Protein AF-A0A0T6BGJ0-F1 (afdb_monomer_lite)

InterPro domains:
  IPR042502 Transmembrane 7 superfamily member 3 [PTHR15937] (23-207)
  IPR059229 TM7SF3-like, N-terminal immunoglobulin-like domain [PF25992] (20-107)
  IPR060567 TM7SF3-like, second immunoglobulin-like domain [PF27919] (118-218)

Structure (mmCIF, N/CA/C/O backbone):
data_AF-A0A0T6BGJ0-F1
#
_entry.id   AF-A0A0T6BGJ0-F1
#
loop_
_atom_site.group_PDB
_atom_site.id
_atom_site.type_symbol
_atom_site.label_atom_id
_atom_site.label_alt_id
_atom_site.label_comp_id
_atom_site.label_asym_id
_atom_site.label_entity_id
_atom_site.label_seq_id
_atom_site.pdbx_PDB_ins_code
_atom_site.Cartn_x
_atom_site.Cartn_y
_atom_site.Cartn_z
_atom_site.occupancy
_atom_site.B_iso_or_equiv
_atom_site.auth_seq_id
_atom_site.auth_comp_id
_atom_site.auth_asym_id
_atom_site.auth_atom_id
_atom_site.pdbx_PDB_model_num
ATOM 1 N N . MET A 1 1 ? -13.452 -14.649 10.881 1.00 45.22 1 MET A N 1
ATOM 2 C CA . MET A 1 1 ? -12.495 -13.568 11.186 1.00 45.22 1 MET A CA 1
ATOM 3 C C . MET A 1 1 ? -11.872 -13.887 12.535 1.00 45.22 1 MET A C 1
ATOM 5 O O . MET A 1 1 ? -12.538 -13.737 13.550 1.00 45.22 1 MET A O 1
ATOM 9 N N . HIS A 1 2 ? -10.668 -14.461 12.538 1.00 40.25 2 HIS A N 1
ATOM 10 C CA . HIS A 1 2 ? -9.904 -14.659 13.770 1.00 40.25 2 HIS A CA 1
ATOM 11 C C . HIS A 1 2 ? -9.134 -13.364 14.026 1.00 40.25 2 HIS A C 1
ATOM 13 O O . HIS A 1 2 ? -8.243 -13.027 13.256 1.00 40.25 2 HIS A O 1
ATOM 19 N N . ILE A 1 3 ? -9.550 -12.606 15.039 1.00 49.16 3 ILE A N 1
ATOM 20 C CA . ILE A 1 3 ? -8.856 -11.394 15.482 1.00 49.16 3 ILE A CA 1
ATOM 21 C C . ILE A 1 3 ? -7.617 -11.849 16.259 1.00 49.16 3 ILE A C 1
ATOM 23 O O . ILE A 1 3 ? -7.753 -12.594 17.233 1.00 49.16 3 ILE A O 1
ATOM 27 N N . LEU A 1 4 ? -6.431 -11.442 15.809 1.00 56.69 4 LEU A N 1
ATOM 28 C CA . LEU A 1 4 ? -5.179 -11.606 16.544 1.00 56.69 4 LEU A CA 1
ATOM 29 C C . LEU A 1 4 ? -4.885 -10.312 17.328 1.00 56.69 4 LEU A C 1
ATOM 31 O O . LEU A 1 4 ? -5.398 -9.249 16.993 1.00 56.69 4 LEU A O 1
ATOM 35 N N . ALA A 1 5 ? -4.202 -10.505 18.458 1.00 59.12 5 ALA A N 1
ATOM 36 C CA . ALA A 1 5 ? -3.814 -9.605 19.552 1.00 59.12 5 ALA A CA 1
ATOM 37 C C . ALA A 1 5 ? -4.145 -8.086 19.499 1.00 59.12 5 ALA A C 1
ATOM 39 O O . ALA A 1 5 ? -4.015 -7.389 18.497 1.00 59.12 5 ALA A O 1
ATOM 40 N N . LEU A 1 6 ? -4.487 -7.539 20.674 1.00 57.16 6 LEU A N 1
ATOM 41 C CA . LEU A 1 6 ? -4.527 -6.094 20.922 1.00 57.16 6 LEU A CA 1
ATOM 42 C C . LEU A 1 6 ? -3.097 -5.561 21.103 1.00 57.16 6 LEU A C 1
ATOM 44 O O . LEU A 1 6 ? -2.388 -6.018 22.001 1.00 57.16 6 LEU A O 1
ATOM 48 N N . PHE A 1 7 ? -2.705 -4.567 20.306 1.00 62.19 7 PHE A N 1
ATOM 49 C CA . PHE A 1 7 ? -1.405 -3.903 20.394 1.00 62.19 7 PHE A CA 1
ATOM 50 C C . PHE A 1 7 ? -1.542 -2.499 20.987 1.00 62.19 7 PHE A C 1
ATOM 52 O O . PHE A 1 7 ? -2.091 -1.590 20.362 1.00 62.19 7 PHE A O 1
ATOM 59 N N . VAL A 1 8 ? -0.993 -2.332 22.193 1.00 56.31 8 VAL A N 1
ATOM 60 C CA . VAL A 1 8 ? -0.806 -1.041 22.867 1.00 56.31 8 VAL A CA 1
ATOM 61 C C . VAL A 1 8 ? 0.700 -0.823 23.018 1.00 56.31 8 VAL A C 1
ATOM 63 O O . VAL A 1 8 ? 1.320 -1.462 23.865 1.00 56.31 8 VAL A O 1
ATOM 66 N N . GLY A 1 9 ? 1.309 0.030 22.188 1.00 62.53 9 GLY A N 1
ATOM 67 C CA . GLY A 1 9 ? 2.743 0.347 22.295 1.00 62.53 9 GLY A CA 1
ATOM 68 C C . GLY A 1 9 ? 3.684 -0.839 22.040 1.00 62.53 9 GLY A C 1
ATOM 69 O O . GLY A 1 9 ? 4.730 -0.929 22.679 1.00 62.53 9 GLY A O 1
ATOM 70 N N . GLY A 1 10 ? 3.293 -1.764 21.156 1.00 82.19 10 GLY A N 1
ATOM 71 C CA . GLY A 1 10 ? 4.053 -2.975 20.825 1.00 82.19 10 GLY A CA 1
ATOM 72 C C . GLY A 1 10 ? 4.533 -3.028 19.372 1.00 82.19 10 GLY A C 1
ATOM 73 O O . GLY A 1 10 ? 4.283 -2.119 18.582 1.00 82.19 10 GLY A O 1
ATOM 74 N N . THR A 1 11 ? 5.201 -4.127 19.025 1.00 90.31 11 THR A N 1
ATOM 75 C CA . THR A 1 11 ? 5.761 -4.379 17.690 1.00 90.31 11 THR A CA 1
ATOM 76 C C . THR A 1 11 ? 4.953 -5.451 16.965 1.00 90.31 11 THR A C 1
ATOM 78 O O . THR A 1 11 ? 4.739 -6.528 17.514 1.00 90.31 11 THR A O 1
ATOM 81 N N . ILE A 1 12 ? 4.545 -5.174 15.728 1.00 93.62 12 ILE A N 1
ATOM 82 C CA . ILE A 1 12 ? 3.910 -6.109 14.797 1.00 93.62 12 ILE A CA 1
ATOM 83 C C . ILE A 1 12 ? 5.029 -6.779 13.980 1.00 93.62 12 ILE A C 1
ATOM 85 O O . ILE A 1 12 ? 5.624 -6.120 13.117 1.00 93.62 12 ILE A O 1
ATOM 89 N N . PRO A 1 13 ? 5.359 -8.058 14.239 1.00 94.00 13 PRO A N 1
ATOM 90 C CA . PRO A 1 13 ? 6.425 -8.744 13.525 1.00 94.00 13 PRO A CA 1
ATOM 91 C C . PRO A 1 13 ? 5.938 -9.232 12.157 1.00 94.00 13 PRO A C 1
ATOM 93 O O . PRO A 1 13 ? 4.922 -9.918 12.039 1.00 94.00 13 PRO A O 1
ATOM 96 N N . VAL A 1 14 ? 6.707 -8.932 11.116 1.00 95.44 14 VAL A N 1
ATOM 97 C CA . VAL A 1 14 ? 6.486 -9.396 9.746 1.00 95.44 14 VAL A CA 1
ATOM 98 C C . VAL A 1 14 ? 7.707 -10.189 9.307 1.00 95.44 14 VAL A C 1
ATOM 100 O O . VAL A 1 14 ? 8.773 -9.631 9.069 1.00 95.44 14 VAL A O 1
ATOM 103 N N . ASN A 1 15 ? 7.557 -11.505 9.180 1.00 94.75 15 ASN A N 1
ATOM 104 C CA . ASN A 1 15 ? 8.650 -12.381 8.772 1.00 94.75 15 ASN A CA 1
ATOM 105 C C . ASN A 1 15 ? 8.503 -12.781 7.298 1.00 94.75 15 ASN A C 1
ATOM 107 O O . ASN A 1 15 ? 7.553 -13.475 6.930 1.00 94.75 15 ASN A O 1
ATOM 111 N N . LEU A 1 16 ? 9.465 -12.370 6.469 1.00 94.44 16 LEU A N 1
ATOM 112 C CA . LEU A 1 16 ? 9.457 -12.597 5.022 1.00 94.44 16 LEU A CA 1
ATOM 113 C C . LEU A 1 16 ? 10.285 -13.813 4.575 1.00 94.44 16 LEU A C 1
ATOM 115 O O . LEU A 1 16 ? 10.484 -14.012 3.383 1.00 94.44 16 LEU A O 1
ATOM 119 N N . SER A 1 17 ? 10.710 -14.687 5.491 1.00 91.44 17 SER A N 1
ATOM 120 C CA . SER A 1 17 ? 11.510 -15.884 5.157 1.00 91.44 17 SER A CA 1
ATOM 121 C C . SER A 1 17 ? 10.846 -16.845 4.160 1.00 91.44 17 SER A C 1
ATOM 123 O O . SER A 1 17 ? 11.535 -17.605 3.484 1.00 91.44 17 SER A O 1
ATOM 125 N N . SER A 1 18 ? 9.513 -16.822 4.057 1.00 88.56 18 SER A N 1
ATOM 126 C CA . SER A 1 18 ? 8.743 -17.645 3.112 1.00 88.56 18 SER A CA 1
ATOM 127 C C . SER A 1 18 ? 8.453 -16.954 1.775 1.00 88.56 18 SER A C 1
ATOM 129 O O . SER A 1 18 ? 7.790 -17.547 0.913 1.00 88.56 18 SER A O 1
ATOM 131 N N . PHE A 1 19 ? 8.910 -15.709 1.599 1.00 90.81 19 PHE A N 1
ATOM 132 C CA . PHE A 1 19 ? 8.654 -14.954 0.383 1.00 90.81 19 PHE A CA 1
ATOM 133 C C . PHE A 1 19 ? 9.429 -15.518 -0.801 1.00 90.81 19 PHE A C 1
ATOM 135 O O . PHE A 1 19 ? 10.593 -15.893 -0.698 1.00 90.81 19 PHE A O 1
ATOM 142 N N . ASN A 1 20 ? 8.758 -15.565 -1.945 1.00 84.69 20 ASN A N 1
ATOM 143 C CA . ASN A 1 20 ? 9.339 -15.908 -3.236 1.00 84.69 20 ASN A CA 1
ATOM 144 C C . ASN A 1 20 ? 8.471 -15.324 -4.361 1.00 84.69 20 ASN A C 1
ATOM 146 O O . ASN A 1 20 ? 7.423 -14.733 -4.109 1.00 84.69 20 ASN A O 1
ATOM 150 N N . SER A 1 21 ? 8.866 -15.534 -5.616 1.00 75.31 21 SER A N 1
ATOM 151 C CA . SER A 1 21 ? 8.143 -15.024 -6.791 1.00 75.31 21 SER A CA 1
ATOM 152 C C . SER A 1 21 ? 6.685 -15.494 -6.915 1.00 75.31 21 SER A C 1
ATOM 154 O O . SER A 1 21 ? 5.886 -14.817 -7.555 1.00 75.31 21 SER A O 1
ATOM 156 N N . SER A 1 22 ? 6.325 -16.636 -6.318 1.00 79.25 22 SER A N 1
ATOM 157 C CA . SER A 1 22 ? 4.958 -17.187 -6.312 1.00 79.25 22 SER A CA 1
ATOM 158 C C . SER A 1 22 ? 4.182 -16.868 -5.028 1.00 79.25 22 SER A C 1
ATOM 160 O O . SER A 1 22 ? 2.956 -16.944 -5.016 1.00 79.25 22 SER A O 1
ATOM 162 N N . ASN A 1 23 ? 4.885 -16.513 -3.951 1.00 85.31 23 ASN A N 1
ATOM 163 C CA . ASN A 1 23 ? 4.334 -16.142 -2.653 1.00 85.31 23 ASN A CA 1
ATOM 164 C C . ASN A 1 23 ? 4.991 -14.841 -2.184 1.00 85.31 23 ASN A C 1
ATOM 166 O O . ASN A 1 23 ? 5.932 -14.856 -1.398 1.00 85.31 23 ASN A O 1
ATOM 170 N N . ASN A 1 24 ? 4.519 -13.716 -2.708 1.00 89.62 24 ASN A N 1
ATOM 171 C CA . ASN A 1 24 ? 5.090 -12.394 -2.461 1.00 89.62 24 ASN A CA 1
ATOM 172 C C . ASN A 1 24 ? 4.144 -11.483 -1.668 1.00 89.62 24 ASN A C 1
ATOM 174 O O . ASN A 1 24 ? 4.254 -10.264 -1.764 1.00 89.62 24 ASN A O 1
ATOM 178 N N . VAL A 1 25 ? 3.186 -12.052 -0.932 1.00 92.19 25 VAL A N 1
ATOM 179 C CA . VAL A 1 25 ? 2.183 -11.297 -0.173 1.00 92.19 25 VAL A CA 1
ATOM 180 C C . VAL A 1 25 ? 2.124 -11.810 1.257 1.00 92.19 25 VAL A C 1
ATOM 182 O O . VAL A 1 25 ? 1.780 -12.961 1.507 1.00 92.19 25 VAL A O 1
ATOM 185 N N . PHE A 1 26 ? 2.382 -10.917 2.201 1.00 94.44 26 PHE A N 1
ATOM 186 C CA . PHE A 1 26 ? 2.107 -11.095 3.618 1.00 94.44 26 PHE A CA 1
ATOM 187 C C . PHE A 1 26 ? 0.875 -10.272 3.962 1.00 94.44 26 PHE A C 1
ATOM 189 O O . PHE A 1 26 ? 0.713 -9.157 3.461 1.00 94.44 26 PHE A O 1
ATOM 196 N N . LYS A 1 27 ? 0.019 -10.800 4.833 1.00 93.94 27 LYS A N 1
ATOM 197 C CA . LYS A 1 27 ? -1.119 -10.064 5.375 1.00 93.94 27 LYS A CA 1
ATOM 198 C C . LYS A 1 27 ? -1.441 -10.522 6.791 1.00 93.94 27 LYS A C 1
ATOM 200 O O . LYS A 1 27 ? -1.374 -11.716 7.071 1.00 93.94 27 LYS A O 1
ATOM 205 N N . THR A 1 28 ? -1.818 -9.586 7.654 1.00 94.19 28 THR A N 1
ATOM 206 C CA . THR A 1 28 ? -2.281 -9.867 9.019 1.00 94.19 28 THR A CA 1
ATOM 207 C C . THR A 1 28 ? -3.348 -8.863 9.452 1.00 94.19 28 THR A C 1
ATOM 209 O O . THR A 1 28 ? -3.423 -7.753 8.919 1.00 94.19 28 THR A O 1
ATOM 212 N N . TYR A 1 29 ? -4.169 -9.273 10.416 1.00 93.50 29 TYR A N 1
ATOM 213 C CA . TYR A 1 29 ? -5.168 -8.435 11.066 1.00 93.50 29 TYR A CA 1
ATOM 214 C C . TYR A 1 29 ? -4.726 -8.152 12.488 1.00 93.50 29 TYR A C 1
ATOM 216 O O . TYR A 1 29 ? -4.551 -9.094 13.253 1.00 93.50 29 TYR A O 1
ATOM 224 N N . GLU A 1 30 ? -4.632 -6.877 12.846 1.00 91.62 30 GLU A N 1
ATOM 225 C CA . GLU A 1 30 ? -4.237 -6.462 14.193 1.00 91.62 30 GLU A CA 1
ATOM 226 C C . GLU A 1 30 ? -5.239 -5.462 14.756 1.00 91.62 30 GLU A C 1
ATOM 228 O O . GLU A 1 30 ? -5.826 -4.674 14.009 1.00 91.62 30 GLU A O 1
ATOM 233 N N . VAL A 1 31 ? -5.419 -5.457 16.078 1.00 91.25 31 VAL A N 1
ATOM 234 C CA . VAL A 1 31 ? -6.171 -4.394 16.753 1.00 91.25 31 VAL A CA 1
ATOM 235 C C . VAL A 1 31 ? -5.189 -3.371 17.299 1.00 91.25 31 VAL A C 1
ATOM 237 O O . VAL A 1 31 ? -4.466 -3.629 18.258 1.00 91.25 31 VAL A O 1
ATOM 240 N N . LEU A 1 32 ? -5.184 -2.191 16.690 1.00 90.12 32 LEU A N 1
ATOM 241 C CA . LEU A 1 32 ? -4.340 -1.071 17.070 1.00 90.12 32 LEU A CA 1
ATOM 242 C C . LEU A 1 32 ? -5.055 -0.180 18.093 1.00 90.12 32 LEU A C 1
ATOM 244 O O . LEU A 1 32 ? -6.199 0.234 17.877 1.00 90.12 32 LEU A O 1
ATOM 248 N N . GLN A 1 33 ? -4.352 0.149 19.176 1.00 89.12 33 GLN A N 1
ATOM 249 C CA . GLN A 1 33 ? -4.757 1.162 20.146 1.00 89.12 33 GLN A CA 1
ATOM 250 C C . GLN A 1 33 ? -3.558 2.074 20.448 1.00 89.12 33 GLN A C 1
ATOM 252 O O . GLN A 1 33 ? -2.645 1.711 21.189 1.00 89.12 33 GLN A O 1
ATOM 257 N N . GLY A 1 34 ? -3.553 3.272 19.860 1.00 90.00 34 GLY A N 1
ATOM 258 C CA . GLY A 1 34 ? -2.421 4.197 19.950 1.00 90.00 34 GLY A CA 1
ATOM 259 C C . GLY A 1 34 ? -1.367 3.933 18.873 1.00 90.00 34 GLY A C 1
ATOM 260 O O . GLY A 1 34 ? -1.710 3.747 17.702 1.00 90.00 34 GLY A O 1
ATOM 261 N N . SER A 1 35 ? -0.092 3.954 19.262 1.00 91.44 35 SER A N 1
ATOM 262 C CA . SER A 1 35 ? 1.044 3.740 18.358 1.00 91.44 35 SER A CA 1
ATOM 263 C C . SER A 1 35 ? 1.596 2.316 18.448 1.00 91.44 35 SER A C 1
ATOM 265 O O . SER A 1 35 ? 1.523 1.680 19.502 1.00 91.44 35 SER A O 1
ATOM 267 N N . ALA A 1 36 ? 2.160 1.836 17.343 1.00 94.44 36 ALA A N 1
ATOM 268 C CA . ALA A 1 36 ? 2.824 0.541 17.239 1.00 94.44 36 ALA A CA 1
ATOM 269 C C . ALA A 1 36 ? 3.957 0.599 16.209 1.00 94.44 36 ALA A C 1
ATOM 271 O O . ALA A 1 36 ? 3.920 1.413 15.286 1.00 94.44 36 ALA A O 1
ATOM 272 N N . ASP A 1 37 ? 4.914 -0.311 16.330 1.00 95.44 37 ASP A N 1
ATOM 273 C CA . ASP A 1 37 ? 6.005 -0.462 15.369 1.00 95.44 37 ASP A CA 1
ATOM 274 C C . ASP A 1 37 ? 5.721 -1.641 14.439 1.00 95.44 37 ASP A C 1
ATOM 276 O O . ASP A 1 37 ? 5.153 -2.645 14.859 1.00 95.44 37 ASP A O 1
ATOM 280 N N . ILE A 1 38 ? 6.133 -1.552 13.178 1.00 96.69 38 ILE A N 1
ATOM 281 C CA . ILE A 1 38 ? 6.127 -2.673 12.235 1.00 96.69 38 ILE A CA 1
ATOM 282 C C . ILE A 1 38 ? 7.578 -3.071 11.999 1.00 96.69 38 ILE A C 1
ATOM 284 O O . ILE A 1 38 ? 8.339 -2.285 11.434 1.00 96.69 38 ILE A O 1
ATOM 288 N N . SER A 1 39 ? 7.946 -4.287 12.389 1.00 96.38 39 SER A N 1
ATOM 289 C CA . SER A 1 39 ? 9.289 -4.830 12.166 1.00 96.38 39 SER A CA 1
ATOM 290 C C . SER A 1 39 ? 9.235 -5.867 11.058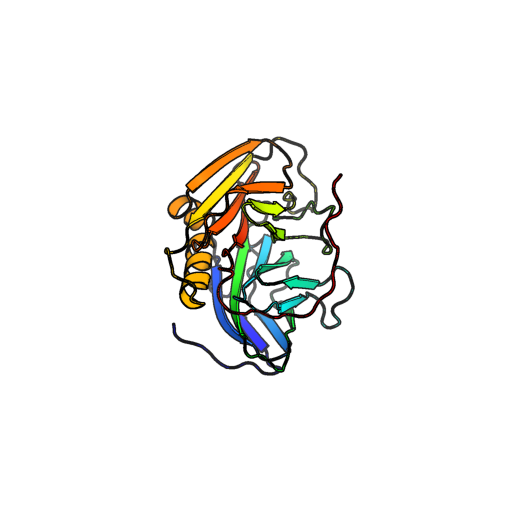 1.00 96.38 39 SER A C 1
ATOM 292 O O . SER A 1 39 ? 8.626 -6.921 11.221 1.00 96.38 39 SER A O 1
ATOM 294 N N . ILE A 1 40 ? 9.853 -5.557 9.921 1.00 96.94 40 ILE A N 1
ATOM 295 C CA . ILE A 1 40 ? 9.926 -6.445 8.764 1.00 96.94 40 ILE A CA 1
ATOM 296 C C . ILE A 1 40 ? 11.304 -7.099 8.753 1.00 96.94 40 ILE A C 1
ATOM 298 O O . ILE A 1 40 ? 12.317 -6.418 8.621 1.00 96.94 40 ILE A O 1
ATOM 302 N N . GLU A 1 41 ? 11.333 -8.420 8.882 1.00 96.62 41 GLU A N 1
ATOM 303 C CA . GLU A 1 41 ? 12.536 -9.234 9.042 1.00 96.62 41 GLU A CA 1
ATOM 304 C C . GLU A 1 41 ? 12.686 -10.264 7.919 1.00 96.62 41 GLU A C 1
ATOM 306 O O . GLU A 1 41 ? 11.706 -10.706 7.311 1.00 96.62 41 GLU A O 1
ATOM 311 N N . ASN A 1 42 ? 13.924 -10.723 7.714 1.00 95.44 42 ASN A N 1
ATOM 312 C CA . ASN A 1 42 ? 14.299 -11.729 6.719 1.00 95.44 42 ASN A CA 1
ATOM 313 C C . ASN A 1 42 ? 13.903 -11.323 5.295 1.00 95.44 42 ASN A C 1
ATOM 315 O O . ASN A 1 42 ? 13.402 -12.148 4.534 1.00 95.44 42 ASN A O 1
ATOM 319 N N . ILE A 1 43 ? 14.105 -10.047 4.953 1.00 94.12 43 ILE A N 1
ATOM 320 C CA . ILE A 1 43 ? 13.780 -9.510 3.629 1.00 94.12 43 ILE A CA 1
ATOM 321 C C . ILE A 1 43 ? 14.671 -10.187 2.576 1.00 94.12 43 ILE A C 1
ATOM 323 O O . ILE A 1 43 ? 15.896 -10.054 2.652 1.00 94.12 43 ILE A O 1
ATOM 327 N N . PRO A 1 44 ? 14.096 -10.889 1.584 1.00 90.75 44 PRO A N 1
ATOM 328 C CA . PRO A 1 44 ? 14.897 -11.511 0.539 1.00 90.75 44 PRO A CA 1
ATOM 329 C C . PRO A 1 44 ? 15.536 -10.469 -0.394 1.00 90.75 44 PRO A C 1
ATOM 331 O O . PRO A 1 44 ? 14.924 -9.457 -0.747 1.00 90.75 44 PRO A O 1
ATOM 334 N N . PHE A 1 45 ? 16.785 -10.713 -0.799 1.00 87.62 45 PHE A N 1
ATOM 335 C CA . PHE A 1 45 ? 17.569 -9.790 -1.636 1.00 87.62 45 PHE A CA 1
ATOM 336 C C . PHE A 1 45 ? 17.153 -9.769 -3.114 1.00 87.62 45 PHE A C 1
ATOM 338 O O . PHE A 1 45 ? 17.610 -8.916 -3.868 1.00 87.62 45 PHE A O 1
ATOM 345 N N . ASP A 1 46 ? 16.327 -10.717 -3.550 1.00 87.00 46 ASP A N 1
ATOM 346 C CA . ASP A 1 46 ? 15.833 -10.836 -4.923 1.00 87.00 46 ASP A CA 1
ATOM 347 C C . ASP A 1 46 ? 14.642 -9.911 -5.228 1.00 87.00 46 ASP A C 1
ATOM 349 O O . ASP A 1 46 ? 14.333 -9.673 -6.399 1.00 87.00 46 ASP A O 1
ATOM 353 N N . PHE A 1 47 ? 14.017 -9.322 -4.203 1.00 88.88 47 PHE A N 1
ATOM 354 C CA . PHE A 1 47 ? 13.035 -8.255 -4.387 1.00 88.88 47 PHE A CA 1
ATOM 355 C C . PHE A 1 47 ? 13.717 -6.913 -4.658 1.00 88.88 47 PHE A C 1
ATOM 357 O O . PHE A 1 47 ? 14.701 -6.556 -4.022 1.00 88.88 47 PHE A O 1
ATOM 364 N N . GLY A 1 48 ? 13.150 -6.135 -5.580 1.00 90.56 48 GLY A N 1
ATOM 365 C CA . GLY A 1 48 ? 13.534 -4.740 -5.770 1.00 90.56 48 GLY A CA 1
ATOM 366 C C . GLY A 1 48 ? 12.947 -3.855 -4.677 1.00 90.56 48 GLY A C 1
ATOM 367 O O . GLY A 1 48 ? 13.642 -3.041 -4.085 1.00 90.56 48 GLY A O 1
ATOM 368 N N . TYR A 1 49 ? 11.661 -4.006 -4.372 1.00 92.81 49 TYR A N 1
ATOM 369 C CA . TYR A 1 49 ? 11.025 -3.192 -3.340 1.00 92.81 49 TYR A CA 1
ATOM 370 C C . TYR A 1 49 ? 9.891 -3.936 -2.640 1.00 92.81 49 TYR A C 1
ATOM 372 O O . TYR A 1 49 ? 9.311 -4.882 -3.180 1.00 92.81 49 TYR A O 1
ATOM 380 N N . LEU A 1 50 ? 9.561 -3.480 -1.434 1.00 94.31 50 LEU A N 1
ATOM 381 C CA . LEU A 1 50 ? 8.369 -3.887 -0.705 1.00 94.31 50 LEU A CA 1
ATOM 382 C C . LEU A 1 50 ? 7.354 -2.748 -0.722 1.00 94.31 50 LEU A C 1
ATOM 384 O O . LEU A 1 50 ? 7.691 -1.586 -0.494 1.00 94.31 50 LEU A O 1
ATOM 388 N N . LEU A 1 51 ? 6.098 -3.100 -0.956 1.00 93.75 51 LEU A N 1
ATOM 389 C CA . LEU A 1 51 ? 4.950 -2.226 -0.801 1.00 93.75 51 LEU A CA 1
ATOM 390 C C . LEU A 1 51 ? 4.262 -2.556 0.524 1.00 93.75 51 LEU A C 1
ATOM 392 O O . LEU A 1 51 ? 3.630 -3.604 0.654 1.00 93.75 51 LEU A O 1
ATOM 396 N N . ILE A 1 52 ? 4.399 -1.658 1.497 1.00 95.75 52 ILE A N 1
ATOM 397 C CA . ILE A 1 52 ? 3.789 -1.763 2.819 1.00 95.75 52 ILE A CA 1
ATOM 398 C C . ILE A 1 52 ? 2.478 -0.989 2.769 1.00 95.75 52 ILE A C 1
ATOM 400 O O . ILE A 1 52 ? 2.492 0.221 2.553 1.00 95.75 52 ILE A O 1
ATOM 404 N N . GLN A 1 53 ? 1.348 -1.666 2.957 1.00 94.56 53 GLN A N 1
ATOM 405 C CA . GLN A 1 53 ? 0.032 -1.032 2.982 1.00 94.56 53 GLN A CA 1
ATOM 406 C C . GLN A 1 53 ? -0.698 -1.336 4.275 1.00 94.56 53 GLN A C 1
ATOM 408 O O . GLN A 1 53 ? -0.702 -2.469 4.758 1.00 94.56 53 GLN A O 1
ATOM 413 N N . VAL A 1 54 ? -1.363 -0.314 4.798 1.00 95.06 54 VAL A N 1
ATOM 414 C CA . VAL A 1 54 ? -2.206 -0.417 5.979 1.00 95.06 54 VAL A CA 1
ATOM 415 C C . VAL A 1 54 ? -3.588 0.084 5.626 1.00 95.06 54 VAL A C 1
ATOM 417 O O . VAL A 1 54 ? -3.769 1.192 5.114 1.00 95.06 54 VAL A O 1
ATOM 420 N N . HIS A 1 55 ? -4.560 -0.769 5.911 1.00 93.31 55 HIS A N 1
ATOM 421 C CA . HIS A 1 55 ? -5.959 -0.498 5.672 1.00 93.31 55 HIS A CA 1
ATOM 422 C C . HIS A 1 55 ? -6.706 -0.479 6.999 1.00 93.31 55 HIS A C 1
ATOM 424 O O . HIS A 1 55 ? -6.626 -1.425 7.778 1.00 93.31 55 HIS A O 1
ATOM 430 N N . SER A 1 56 ? -7.476 0.571 7.237 1.00 92.56 56 SER A N 1
ATOM 431 C CA . SER A 1 56 ? -8.422 0.690 8.339 1.00 92.56 56 SER A CA 1
ATOM 432 C C . SER A 1 56 ? -9.808 1.008 7.782 1.00 92.56 56 SER A C 1
ATOM 434 O O . SER A 1 56 ? -9.949 1.576 6.701 1.00 92.56 56 SER A O 1
ATOM 436 N N . PHE A 1 57 ? -10.863 0.606 8.492 1.00 88.06 57 PHE A N 1
ATOM 437 C CA . PHE A 1 57 ? -12.213 0.696 7.931 1.00 88.06 57 PHE A CA 1
ATOM 438 C C . PHE A 1 57 ? -12.822 2.107 7.996 1.00 88.06 57 PHE A C 1
ATOM 440 O O . PHE A 1 57 ? -13.258 2.650 6.984 1.00 88.06 57 PHE A O 1
ATOM 447 N N . LYS A 1 58 ? -12.887 2.714 9.189 1.00 85.00 58 LYS A N 1
ATOM 448 C CA . LYS A 1 58 ? -13.550 4.021 9.400 1.00 85.00 58 LYS A CA 1
ATOM 449 C C . LYS A 1 58 ? -12.623 5.103 9.924 1.00 85.00 58 LYS A C 1
ATOM 451 O O . LYS A 1 58 ? -12.759 6.263 9.541 1.00 85.00 58 LYS A O 1
ATOM 456 N N . ASN A 1 59 ? -11.731 4.727 10.830 1.00 88.75 59 ASN A N 1
ATOM 457 C CA . ASN A 1 59 ? -10.896 5.670 11.549 1.00 88.75 59 ASN A CA 1
ATOM 458 C C . ASN A 1 59 ? -9.496 5.671 10.938 1.00 88.75 59 ASN A C 1
ATOM 460 O O . ASN A 1 59 ? -8.888 4.599 10.858 1.00 88.75 59 ASN A O 1
ATOM 464 N N . PRO A 1 60 ? -8.973 6.835 10.532 1.00 92.06 60 PRO A N 1
ATOM 465 C CA . PRO A 1 60 ? -7.672 6.902 9.899 1.00 92.06 60 PRO A CA 1
ATOM 466 C C . PRO A 1 60 ? -6.551 6.529 10.877 1.00 92.06 60 PRO A C 1
ATOM 468 O O . PRO A 1 60 ? -6.706 6.595 12.110 1.00 92.06 60 PRO A O 1
ATOM 471 N N . VAL A 1 61 ? -5.438 6.118 10.282 1.00 94.44 61 VAL A N 1
ATOM 472 C CA . VAL A 1 61 ? -4.158 5.812 10.918 1.00 94.44 61 VAL A CA 1
ATOM 473 C C . VAL A 1 61 ? -3.052 6.539 10.154 1.00 94.44 61 VAL A C 1
ATOM 475 O O . VAL A 1 61 ? -3.230 6.892 8.988 1.00 94.44 61 VAL A O 1
ATOM 478 N N . SER A 1 62 ? -1.918 6.761 10.808 1.00 96.06 62 SER A N 1
ATOM 479 C CA . SER A 1 62 ? -0.719 7.326 10.192 1.00 96.06 62 SER A CA 1
ATOM 480 C C . SER A 1 62 ? 0.361 6.257 10.086 1.00 96.06 62 SER A C 1
ATOM 482 O O . SER A 1 62 ? 0.600 5.548 11.060 1.00 96.06 62 SER A O 1
ATOM 484 N N . LEU A 1 63 ? 1.022 6.166 8.933 1.00 96.56 63 LEU A N 1
ATOM 485 C CA . LEU A 1 63 ? 2.155 5.277 8.670 1.00 96.56 63 LEU A CA 1
ATOM 486 C C . LEU A 1 63 ? 3.373 6.120 8.291 1.00 96.56 63 LEU A C 1
ATOM 488 O O . LEU A 1 63 ? 3.261 6.965 7.405 1.00 96.56 63 LEU A O 1
ATOM 492 N N . SER A 1 64 ? 4.511 5.870 8.934 1.00 96.94 64 SER A N 1
ATOM 493 C CA . SER A 1 64 ? 5.768 6.604 8.748 1.00 96.94 64 SER A CA 1
A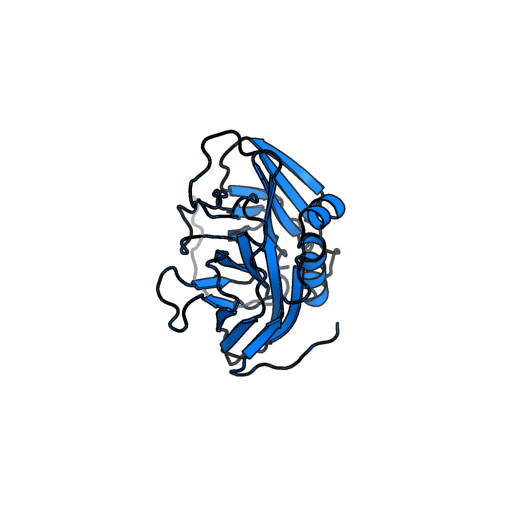TOM 494 C C . SER A 1 64 ? 6.960 5.662 8.606 1.00 96.94 64 SER A C 1
ATOM 496 O O . SER A 1 64 ? 6.973 4.590 9.212 1.00 96.94 64 SER A O 1
ATOM 498 N N . ASN A 1 65 ? 7.982 6.062 7.846 1.00 94.75 65 ASN A N 1
ATOM 499 C CA . ASN A 1 65 ? 9.290 5.392 7.848 1.00 94.75 65 ASN A CA 1
ATOM 500 C C . ASN A 1 65 ? 10.280 5.993 8.867 1.00 94.75 65 ASN A C 1
ATOM 502 O O . ASN A 1 65 ? 11.392 5.489 9.000 1.00 94.75 65 ASN A O 1
ATOM 506 N N . THR A 1 66 ? 9.889 7.042 9.599 1.00 95.00 66 THR A N 1
ATOM 507 C CA . THR A 1 66 ? 10.660 7.617 10.715 1.00 95.00 66 THR A CA 1
ATOM 508 C C . THR A 1 66 ? 9.817 7.707 11.988 1.00 95.00 66 THR A C 1
ATOM 510 O O . THR A 1 66 ? 8.602 7.909 11.930 1.00 95.00 66 THR A O 1
ATOM 513 N N . SER A 1 67 ? 10.445 7.560 13.155 1.00 94.38 67 SER A N 1
ATOM 514 C CA . SER A 1 67 ? 9.743 7.536 14.449 1.00 94.38 67 SER A CA 1
ATOM 515 C C . SER A 1 67 ? 9.175 8.892 14.872 1.00 94.38 67 SER A C 1
ATOM 517 O O . SER A 1 67 ? 8.247 8.954 15.674 1.00 94.38 67 SER A O 1
ATOM 519 N N . ASP A 1 68 ? 9.719 9.980 14.333 1.00 93.75 68 ASP A N 1
ATOM 520 C CA . ASP A 1 68 ? 9.346 11.361 14.634 1.00 93.75 68 ASP A CA 1
ATOM 521 C C . ASP A 1 68 ? 8.246 11.921 13.719 1.00 93.75 68 ASP A C 1
ATOM 523 O O . ASP A 1 68 ? 7.790 13.039 13.951 1.00 93.75 68 ASP A O 1
ATOM 527 N N . PHE A 1 69 ? 7.802 11.156 12.710 1.00 93.88 69 PHE A N 1
ATOM 528 C CA . PHE A 1 69 ? 6.809 11.595 11.718 1.00 93.88 69 PHE A C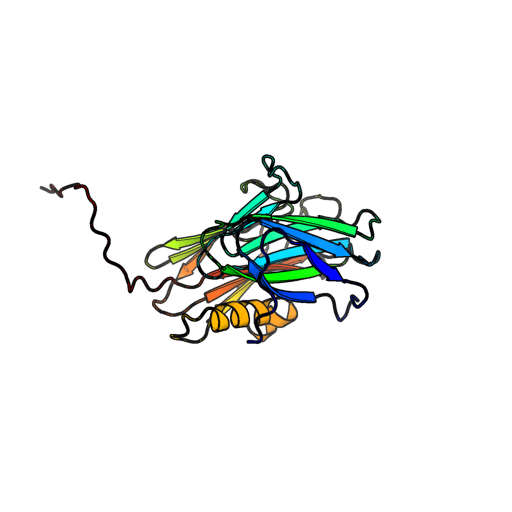A 1
ATOM 529 C C . PHE A 1 69 ? 7.193 12.939 11.073 1.00 93.88 69 PHE A C 1
ATOM 531 O O . PHE A 1 69 ? 6.369 13.849 10.939 1.00 93.88 69 PHE A O 1
ATOM 538 N N . ALA A 1 70 ? 8.468 13.073 10.699 1.00 92.69 70 ALA A N 1
ATOM 539 C CA . ALA A 1 70 ? 8.976 14.239 9.990 1.00 92.69 70 ALA A CA 1
ATOM 540 C C . ALA A 1 70 ? 8.163 14.550 8.708 1.00 92.69 70 ALA A C 1
ATOM 542 O O . ALA A 1 70 ? 7.510 13.677 8.132 1.00 92.69 70 ALA A O 1
ATOM 543 N N . PRO A 1 71 ? 8.177 15.802 8.219 1.00 89.81 71 PRO A N 1
ATOM 544 C CA . PRO A 1 71 ? 7.553 16.129 6.940 1.00 89.81 71 PRO A CA 1
ATOM 545 C C . PRO A 1 71 ? 8.024 15.191 5.818 1.00 89.81 71 PRO A C 1
ATOM 547 O O . PRO A 1 71 ? 9.194 14.821 5.758 1.00 89.81 71 PRO A O 1
ATOM 550 N N . ASP A 1 72 ? 7.095 14.801 4.948 1.00 88.56 72 ASP A N 1
ATOM 551 C CA . ASP A 1 72 ? 7.294 13.916 3.792 1.00 88.56 72 ASP A CA 1
ATOM 552 C C . ASP A 1 72 ? 7.670 12.449 4.101 1.00 88.56 72 ASP A C 1
ATOM 554 O O . ASP A 1 72 ? 7.835 11.651 3.169 1.00 88.56 72 ASP A O 1
ATOM 558 N N . THR A 1 73 ? 7.759 12.061 5.381 1.00 92.38 73 THR A N 1
ATOM 559 C CA . THR A 1 73 ? 8.091 10.686 5.818 1.00 92.38 73 THR A CA 1
ATOM 560 C C . THR A 1 73 ? 6.869 9.845 6.183 1.00 92.38 73 THR A C 1
ATOM 562 O O . THR A 1 73 ? 6.967 8.621 6.310 1.00 92.38 73 THR A O 1
ATOM 565 N N . TYR A 1 74 ? 5.696 10.475 6.304 1.00 95.50 74 TYR A N 1
ATOM 566 C CA . TYR A 1 74 ? 4.469 9.812 6.724 1.00 95.50 74 TYR A CA 1
ATOM 567 C C . TYR A 1 74 ? 3.256 10.157 5.863 1.00 95.50 74 TYR A C 1
ATOM 569 O O . TYR A 1 74 ? 3.177 11.189 5.200 1.00 95.50 74 TYR A O 1
ATOM 577 N N . VAL A 1 75 ? 2.263 9.277 5.929 1.00 94.31 75 VAL A N 1
ATOM 578 C CA . VAL A 1 75 ? 0.953 9.438 5.301 1.00 94.31 75 VAL A CA 1
ATOM 579 C C . VAL A 1 75 ? -0.140 9.118 6.320 1.00 94.31 75 VAL A C 1
ATOM 581 O O . VAL A 1 75 ? 0.008 8.201 7.124 1.00 94.31 75 VAL A O 1
ATOM 584 N N . ASN A 1 76 ? -1.241 9.870 6.282 1.00 94.06 76 ASN A N 1
ATOM 585 C CA . ASN A 1 76 ? -2.416 9.676 7.132 1.00 94.06 76 ASN A CA 1
ATOM 586 C C . ASN A 1 76 ? -3.650 9.356 6.275 1.00 94.06 76 ASN A C 1
ATOM 588 O O . ASN A 1 76 ? -3.909 10.032 5.277 1.00 94.06 76 ASN A O 1
ATOM 592 N N . GLY A 1 77 ? -4.422 8.342 6.665 1.00 91.88 77 GLY A N 1
ATOM 593 C CA . GLY A 1 77 ? -5.640 7.947 5.966 1.00 91.88 77 GLY A CA 1
ATOM 594 C C . GLY A 1 77 ? -6.167 6.579 6.392 1.00 91.88 77 GLY A C 1
ATOM 595 O O . GLY A 1 77 ? -5.715 5.992 7.370 1.00 91.88 77 GLY A O 1
ATOM 596 N N . THR A 1 78 ? -7.160 6.077 5.659 1.00 91.00 78 THR A N 1
ATOM 597 C CA . THR A 1 78 ? -7.738 4.737 5.875 1.00 91.00 78 THR A CA 1
ATOM 598 C C . THR A 1 78 ? -7.164 3.679 4.942 1.00 91.00 78 THR A C 1
ATOM 600 O O . THR A 1 78 ? -7.229 2.500 5.251 1.00 91.00 78 THR A O 1
ATOM 603 N N . ASN A 1 79 ? -6.598 4.079 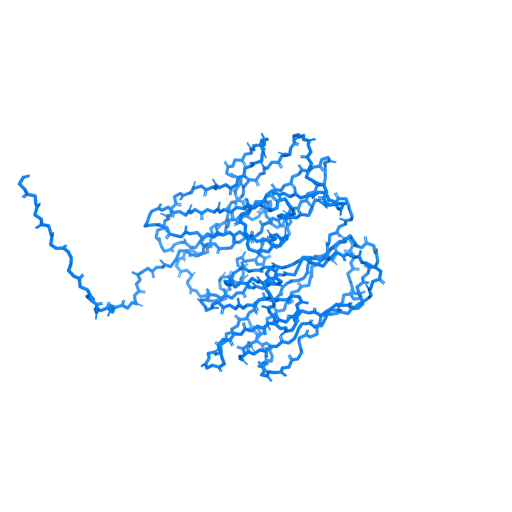3.806 1.00 90.56 79 ASN A N 1
ATOM 604 C CA . ASN A 1 79 ? -5.901 3.204 2.869 1.00 90.56 79 ASN A CA 1
ATOM 605 C C . ASN A 1 79 ? -4.601 3.888 2.500 1.00 90.56 79 ASN A C 1
ATOM 607 O O . ASN A 1 79 ? -4.572 4.793 1.670 1.00 90.56 79 ASN A O 1
ATOM 611 N N . ILE A 1 80 ? -3.539 3.506 3.188 1.00 92.81 80 ILE A N 1
ATOM 612 C CA . ILE A 1 80 ? -2.253 4.176 3.075 1.00 92.81 80 ILE A CA 1
ATOM 613 C C . ILE A 1 80 ? -1.166 3.162 2.789 1.00 92.81 80 ILE A C 1
ATOM 615 O O . ILE A 1 80 ? -1.317 1.969 3.053 1.00 92.81 80 ILE A O 1
ATOM 619 N N . GLY A 1 81 ? -0.051 3.643 2.260 1.00 93.25 81 GLY A N 1
ATOM 620 C CA . GLY A 1 81 ? 1.114 2.805 2.081 1.00 93.25 81 GLY A CA 1
ATOM 621 C C . GLY A 1 81 ? 2.386 3.605 1.912 1.00 93.25 81 GLY A C 1
ATOM 622 O O . GLY A 1 81 ? 2.354 4.776 1.535 1.00 93.25 81 GLY A O 1
ATOM 623 N N . LEU A 1 82 ? 3.497 2.930 2.171 1.00 94.88 82 LEU A N 1
ATOM 624 C CA . LEU A 1 82 ? 4.854 3.393 1.926 1.00 94.88 82 LEU A CA 1
ATOM 625 C C . LEU A 1 82 ? 5.632 2.291 1.202 1.00 94.88 82 LEU A C 1
ATOM 627 O O . LEU A 1 82 ? 5.201 1.137 1.132 1.00 94.88 82 LEU A O 1
ATOM 631 N N . ILE A 1 83 ? 6.774 2.663 0.633 1.00 93.12 83 ILE A N 1
ATOM 632 C CA . ILE A 1 83 ? 7.665 1.730 -0.053 1.00 93.12 83 ILE A CA 1
ATOM 633 C C . ILE A 1 83 ? 8.981 1.622 0.704 1.00 93.12 83 ILE A C 1
ATOM 635 O O . ILE A 1 83 ? 9.519 2.625 1.175 1.00 93.12 83 ILE A O 1
ATOM 639 N N . PHE A 1 84 ? 9.490 0.397 0.783 1.00 94.44 84 PHE A N 1
ATOM 640 C CA . PHE A 1 84 ? 10.880 0.106 1.103 1.00 94.44 84 PHE A CA 1
ATOM 641 C C . PHE A 1 84 ? 11.589 -0.275 -0.194 1.00 94.44 84 PHE A C 1
ATOM 643 O O . PHE A 1 84 ? 11.194 -1.244 -0.841 1.00 94.44 84 PHE A O 1
ATOM 650 N N . ILE A 1 85 ? 12.606 0.485 -0.587 1.00 92.75 85 ILE A N 1
ATOM 651 C CA . ILE A 1 85 ? 13.476 0.127 -1.711 1.00 92.75 85 ILE A CA 1
ATOM 652 C C . ILE A 1 85 ? 14.596 -0.742 -1.143 1.00 92.75 85 ILE A C 1
ATOM 654 O O . ILE A 1 85 ? 15.237 -0.330 -0.182 1.00 92.75 85 ILE A O 1
ATOM 658 N N . GLN A 1 86 ? 14.810 -1.924 -1.720 1.00 91.00 86 GLN A N 1
ATOM 659 C CA . GLN A 1 86 ? 15.832 -2.859 -1.261 1.00 91.00 86 GLN A CA 1
ATOM 660 C C . GLN A 1 86 ? 17.226 -2.222 -1.354 1.00 91.00 86 GLN A C 1
ATOM 662 O O . GLN A 1 86 ? 17.661 -1.774 -2.416 1.00 91.00 86 GLN A O 1
ATOM 667 N N . ASP A 1 87 ? 17.935 -2.222 -0.231 1.00 91.00 87 ASP A N 1
ATOM 668 C CA . ASP A 1 87 ? 19.254 -1.616 -0.041 1.00 91.00 87 ASP A CA 1
ATOM 669 C C . ASP A 1 87 ? 20.287 -2.612 0.521 1.00 91.00 87 ASP A C 1
ATOM 671 O O . ASP A 1 87 ? 21.318 -2.210 1.056 1.00 91.00 87 ASP A O 1
ATOM 675 N N . MET A 1 88 ? 20.030 -3.917 0.360 1.00 88.12 88 MET A N 1
ATOM 676 C CA . MET A 1 88 ? 20.771 -5.035 0.965 1.00 88.12 88 MET A CA 1
ATOM 677 C C . MET A 1 88 ? 20.528 -5.204 2.470 1.00 88.12 88 MET A C 1
ATOM 679 O O . MET A 1 88 ? 21.231 -5.985 3.121 1.00 88.12 88 MET A O 1
ATOM 683 N N . SER A 1 89 ? 19.523 -4.534 3.034 1.00 92.19 89 SER A N 1
ATOM 684 C CA . SER A 1 89 ? 19.061 -4.829 4.383 1.00 92.19 89 SER A CA 1
ATOM 685 C C . SER A 1 89 ? 18.148 -6.058 4.415 1.00 92.19 89 SER A C 1
ATOM 687 O O . SER A 1 89 ? 17.290 -6.268 3.560 1.00 92.19 89 SER A O 1
ATOM 689 N N . SER A 1 90 ? 18.306 -6.867 5.463 1.00 93.62 90 SER A N 1
ATOM 690 C CA . SER A 1 90 ? 17.371 -7.950 5.808 1.00 93.62 90 SER A CA 1
ATOM 691 C C . SER A 1 90 ? 16.311 -7.509 6.825 1.00 93.62 90 SER A C 1
ATOM 693 O O . SER A 1 90 ? 15.479 -8.322 7.230 1.00 93.62 90 SER A O 1
ATOM 695 N N . TYR A 1 91 ? 16.344 -6.234 7.229 1.00 96.06 91 TYR A N 1
ATOM 696 C CA . TYR A 1 91 ? 15.490 -5.643 8.252 1.00 96.06 91 TYR A CA 1
ATOM 697 C C . TYR A 1 91 ? 15.059 -4.218 7.883 1.00 96.06 91 TYR A C 1
ATOM 699 O O . TYR A 1 91 ? 15.888 -3.391 7.502 1.00 96.06 91 TYR A O 1
ATOM 707 N N . VAL A 1 92 ? 13.782 -3.894 8.067 1.00 96.88 92 VAL A N 1
ATOM 708 C CA . VAL A 1 92 ? 13.297 -2.508 8.028 1.00 96.88 92 VAL A CA 1
ATOM 709 C C . VAL A 1 92 ? 12.195 -2.305 9.059 1.00 96.88 92 VAL A C 1
ATOM 711 O O . VAL A 1 92 ? 11.423 -3.220 9.350 1.00 96.88 92 VAL A O 1
ATOM 714 N N . GLN A 1 93 ? 12.116 -1.093 9.603 1.00 96.81 93 GLN A N 1
ATOM 715 C CA . GLN A 1 93 ? 11.108 -0.707 10.579 1.00 96.81 93 GLN A CA 1
ATOM 716 C C . GLN A 1 93 ? 10.255 0.455 10.073 1.00 96.81 93 GLN A C 1
ATOM 718 O O . GLN A 1 93 ? 10.766 1.407 9.486 1.00 96.81 93 GLN A O 1
ATOM 723 N N . TYR A 1 94 ? 8.955 0.368 10.338 1.00 97.44 94 TYR A N 1
ATOM 724 C CA . TYR A 1 94 ? 7.978 1.429 10.107 1.00 97.44 94 TYR A CA 1
ATOM 725 C C . TYR A 1 94 ? 7.207 1.720 11.392 1.00 97.44 94 TYR A C 1
ATOM 727 O O . TYR A 1 94 ? 7.161 0.896 12.304 1.00 97.44 94 TYR A O 1
ATOM 735 N N . TYR A 1 95 ? 6.572 2.884 11.447 1.00 96.88 95 TYR A N 1
ATOM 736 C CA . TYR A 1 95 ? 5.881 3.381 12.630 1.00 96.88 95 TYR A CA 1
ATOM 737 C C . TYR A 1 95 ? 4.422 3.660 12.302 1.00 96.88 95 TYR A C 1
ATOM 739 O O . TYR A 1 95 ? 4.109 4.361 11.336 1.00 96.88 95 TYR A O 1
ATOM 747 N N . LEU A 1 96 ? 3.529 3.112 13.118 1.00 95.81 96 LEU A N 1
ATOM 748 C CA . LEU A 1 96 ? 2.099 3.357 13.069 1.00 95.81 96 LEU A CA 1
ATOM 749 C C . LEU A 1 96 ? 1.674 4.243 14.228 1.00 95.81 96 LEU A C 1
ATOM 751 O O . LEU A 1 96 ? 2.084 4.047 15.370 1.00 95.81 96 LEU A O 1
ATOM 755 N N . SER A 1 97 ? 0.785 5.186 13.937 1.00 94.38 97 SER A N 1
ATOM 756 C CA . SER A 1 97 ? 0.132 6.001 14.952 1.00 94.38 97 SER A CA 1
ATOM 757 C C . SER A 1 97 ? -1.368 6.078 14.711 1.00 94.38 97 SER A C 1
ATOM 759 O O . SER A 1 97 ? -1.850 6.156 13.578 1.00 94.38 97 SER A O 1
ATOM 761 N N . SER A 1 98 ? -2.127 6.047 15.798 1.00 92.88 98 SER A N 1
ATOM 762 C CA . SER A 1 98 ? -3.574 6.188 15.793 1.00 92.88 98 SER A CA 1
ATOM 763 C C . SER A 1 98 ? -4.053 6.813 17.105 1.00 92.88 98 SER A C 1
ATOM 765 O O . SER A 1 98 ? -3.316 6.855 18.087 1.00 92.88 98 SER A O 1
ATOM 767 N N . ASP A 1 99 ? -5.293 7.310 17.125 1.00 91.12 99 ASP A N 1
ATOM 768 C CA . ASP A 1 99 ? -5.945 7.777 18.357 1.00 91.12 99 ASP A CA 1
ATOM 769 C C . ASP A 1 99 ? -5.923 6.691 19.461 1.00 91.12 99 ASP A C 1
ATOM 771 O O . ASP A 1 99 ? -6.507 5.623 19.255 1.00 91.12 99 ASP A O 1
ATOM 775 N N . PRO A 1 100 ? -5.297 6.946 20.628 1.00 89.06 100 PRO A N 1
ATOM 776 C CA . PRO A 1 100 ? -5.193 5.971 21.716 1.00 89.06 100 PRO A CA 1
ATOM 777 C C . PRO A 1 100 ? -6.529 5.649 22.402 1.00 89.06 100 PRO A C 1
ATOM 779 O O . PRO A 1 100 ? -6.628 4.647 23.112 1.00 89.06 100 PRO A O 1
ATOM 782 N N . ASN A 1 101 ? -7.564 6.466 22.197 1.00 89.50 101 ASN A N 1
ATOM 783 C CA . ASN A 1 101 ? -8.876 6.277 22.821 1.00 89.50 101 ASN A CA 1
ATOM 784 C C . ASN A 1 101 ? -9.814 5.392 21.990 1.00 89.50 101 ASN A C 1
ATOM 786 O O . ASN A 1 101 ? -10.923 5.088 22.429 1.00 89.50 101 ASN A O 1
ATOM 790 N N . VAL A 1 102 ? -9.399 5.000 20.782 1.00 88.19 102 VAL A N 1
ATOM 791 C CA . VAL A 1 102 ? -10.239 4.258 19.842 1.00 88.19 102 VAL A CA 1
ATOM 792 C C . VAL A 1 102 ? -9.499 3.020 19.365 1.00 88.19 102 VAL A C 1
ATOM 794 O O . VAL A 1 102 ? -8.536 3.123 18.608 1.00 88.19 102 VAL A O 1
ATOM 797 N N . ASN A 1 103 ? -10.008 1.846 19.737 1.00 89.50 103 ASN A N 1
ATOM 798 C CA . ASN A 1 103 ? -9.531 0.579 19.190 1.00 89.50 103 ASN A CA 1
ATOM 799 C C . ASN A 1 103 ? -9.942 0.469 17.722 1.00 89.50 103 ASN A C 1
ATOM 801 O O . ASN A 1 103 ? -11.101 0.713 17.367 1.00 89.50 103 ASN A O 1
ATOM 805 N N . LYS A 1 104 ? -8.992 0.100 16.866 1.00 88.69 104 LYS A N 1
ATOM 806 C CA . LYS A 1 104 ? -9.206 -0.007 15.422 1.00 88.69 104 LYS A CA 1
ATOM 807 C C . LYS A 1 104 ? -8.584 -1.294 14.925 1.00 88.69 104 LYS A C 1
ATOM 809 O O . LYS A 1 104 ? -7.398 -1.517 15.133 1.00 88.69 104 LYS A O 1
ATOM 814 N N . THR A 1 105 ? -9.350 -2.101 14.211 1.00 92.38 105 THR A N 1
ATOM 815 C CA . THR A 1 105 ? -8.758 -3.189 13.440 1.00 92.38 105 THR A CA 1
ATOM 816 C C . THR A 1 105 ? -8.098 -2.619 12.195 1.00 92.38 105 THR A C 1
ATOM 818 O O . THR A 1 105 ? -8.679 -1.780 11.492 1.00 92.38 105 THR A O 1
ATOM 821 N N . ILE A 1 106 ? -6.897 -3.102 11.911 1.00 94.12 106 ILE A N 1
ATOM 822 C CA . ILE A 1 106 ? -6.171 -2.830 10.681 1.00 94.12 106 ILE A CA 1
ATOM 823 C C . ILE A 1 106 ? -5.913 -4.133 9.930 1.00 94.12 106 ILE A C 1
ATOM 825 O O . ILE A 1 106 ? -5.708 -5.182 10.537 1.00 94.12 106 ILE A O 1
ATOM 829 N N . LEU A 1 107 ? -5.887 -4.045 8.605 1.00 94.38 107 LEU A N 1
ATOM 830 C CA . LEU A 1 107 ? -5.293 -5.042 7.727 1.00 94.38 107 LEU A CA 1
ATOM 831 C C . LEU A 1 107 ? -3.941 -4.492 7.268 1.00 94.38 107 LEU A C 1
ATOM 833 O O . LEU A 1 107 ? -3.886 -3.535 6.490 1.00 94.38 107 LEU A O 1
ATOM 837 N N . LEU A 1 108 ? -2.860 -5.085 7.768 1.00 95.62 108 LEU A N 1
ATOM 838 C CA . LEU A 1 108 ? -1.501 -4.833 7.296 1.00 95.62 108 LEU A CA 1
ATOM 839 C C . LEU A 1 108 ? -1.204 -5.803 6.157 1.00 95.62 108 LEU A C 1
ATOM 841 O O . LEU A 1 108 ? -1.423 -7.005 6.300 1.00 95.62 108 LEU A O 1
ATOM 845 N N . SER A 1 109 ? -0.665 -5.299 5.051 1.00 94.81 109 SER A N 1
ATOM 846 C CA . SER A 1 109 ? -0.118 -6.129 3.983 1.00 94.81 109 SER A CA 1
ATOM 847 C C . SER A 1 109 ? 1.263 -5.649 3.553 1.00 94.81 109 SER A C 1
ATOM 849 O O . SER A 1 109 ? 1.529 -4.449 3.497 1.00 94.81 109 SER A O 1
ATOM 851 N N . VAL A 1 110 ? 2.146 -6.599 3.258 1.00 95.19 110 VAL A N 1
ATOM 852 C CA . VAL A 1 110 ? 3.483 -6.341 2.715 1.00 95.19 110 VAL A CA 1
ATOM 853 C C . VAL A 1 110 ? 3.620 -7.153 1.442 1.00 95.19 110 VAL A C 1
ATOM 855 O O . VAL A 1 110 ? 3.418 -8.367 1.458 1.00 95.19 110 VAL A O 1
ATOM 858 N N . ILE A 1 111 ? 3.904 -6.479 0.332 1.00 92.62 111 ILE A N 1
ATOM 859 C CA . ILE A 1 111 ? 3.919 -7.097 -0.994 1.00 92.62 111 ILE A CA 1
ATOM 860 C C . ILE A 1 111 ? 5.283 -6.889 -1.638 1.00 92.62 111 ILE A C 1
ATOM 862 O O . ILE A 1 111 ? 5.718 -5.754 -1.817 1.00 92.62 111 ILE A O 1
ATOM 866 N N . GLY A 1 112 ? 5.953 -7.988 -1.973 1.00 92.25 112 GLY A N 1
ATOM 867 C CA . GLY A 1 112 ? 7.259 -7.983 -2.621 1.00 92.25 112 GLY A CA 1
ATOM 868 C C . GLY A 1 112 ? 7.149 -7.837 -4.136 1.00 92.25 112 GLY A C 1
ATOM 869 O O . GLY A 1 112 ? 6.378 -8.545 -4.787 1.00 92.25 112 GLY A O 1
ATOM 870 N N . HIS A 1 113 ? 7.948 -6.938 -4.698 1.00 89.81 113 HIS A N 1
ATOM 871 C CA . HIS A 1 113 ? 8.026 -6.673 -6.130 1.00 89.81 113 HIS A CA 1
ATOM 872 C C . HIS A 1 113 ? 9.458 -6.810 -6.640 1.00 89.81 113 HIS A C 1
ATOM 874 O O . HIS A 1 113 ? 10.421 -6.518 -5.930 1.00 89.81 113 HIS A O 1
ATOM 880 N N . ASN A 1 114 ? 9.608 -7.250 -7.886 1.00 89.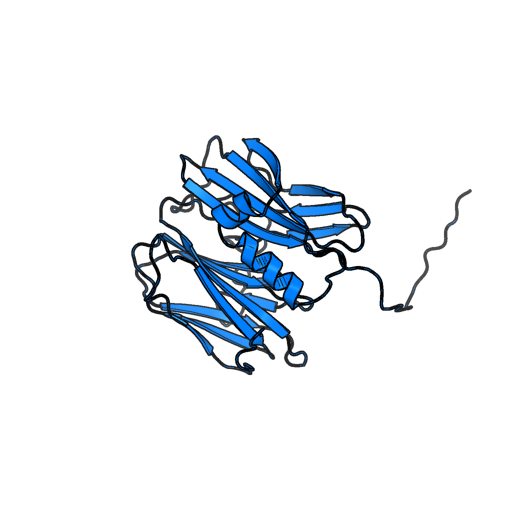06 114 ASN A N 1
ATOM 881 C CA . ASN A 1 114 ? 10.913 -7.415 -8.515 1.00 89.06 114 ASN A CA 1
ATOM 882 C C . ASN A 1 114 ? 11.492 -6.060 -8.938 1.00 89.06 114 ASN A C 1
ATOM 884 O O . ASN A 1 114 ? 10.762 -5.104 -9.179 1.00 89.06 114 ASN A O 1
ATOM 888 N N . ILE A 1 115 ? 12.809 -6.004 -9.155 1.00 88.12 115 ILE A N 1
ATOM 889 C CA . ILE A 1 115 ? 13.509 -4.794 -9.632 1.00 88.12 115 ILE A CA 1
ATOM 890 C C . ILE A 1 115 ? 12.990 -4.258 -10.978 1.00 88.12 115 ILE A C 1
ATOM 892 O O . ILE A 1 115 ? 13.176 -3.096 -11.317 1.00 88.12 115 ILE A O 1
ATOM 896 N N . LYS A 1 116 ? 12.353 -5.117 -11.775 1.00 86.19 116 LYS A N 1
ATOM 897 C CA . LYS A 1 116 ? 11.800 -4.747 -13.081 1.00 86.19 116 LYS A CA 1
ATOM 898 C C . LYS A 1 116 ? 10.365 -4.236 -12.993 1.00 86.19 116 LYS A C 1
ATOM 900 O O . LYS A 1 116 ? 9.870 -3.664 -13.962 1.00 86.19 116 LYS A O 1
ATOM 905 N N . ASP A 1 117 ? 9.702 -4.453 -11.860 1.00 86.06 117 ASP A N 1
ATOM 906 C CA . ASP A 1 117 ? 8.348 -3.968 -11.659 1.00 86.06 117 ASP A CA 1
ATOM 907 C C . ASP A 1 117 ? 8.386 -2.448 -11.442 1.00 86.06 117 ASP A C 1
ATOM 909 O O . ASP A 1 117 ? 9.218 -1.952 -10.679 1.00 86.06 117 ASP A O 1
ATOM 913 N N . PRO A 1 118 ? 7.497 -1.679 -12.091 1.00 86.62 118 PRO A N 1
ATOM 914 C CA . PRO A 1 118 ? 7.436 -0.238 -11.878 1.00 86.62 118 PRO A CA 1
ATOM 915 C C . PRO A 1 118 ? 7.075 0.087 -10.422 1.00 86.62 118 PRO A C 1
ATOM 917 O O . PRO A 1 118 ? 6.224 -0.573 -9.837 1.00 86.62 118 PRO A O 1
ATOM 920 N N . ILE A 1 119 ? 7.666 1.127 -9.839 1.00 88.94 119 ILE A N 1
ATOM 921 C CA . ILE A 1 119 ? 7.374 1.598 -8.480 1.00 88.94 119 ILE A CA 1
ATOM 922 C C . ILE A 1 119 ? 6.084 2.428 -8.508 1.00 88.94 119 ILE A C 1
ATOM 924 O O . ILE A 1 119 ? 6.079 3.519 -9.088 1.00 88.94 119 ILE A O 1
ATOM 928 N N . PRO A 1 120 ? 4.983 1.970 -7.889 1.00 86.56 120 PRO A N 1
ATOM 929 C CA . PRO A 1 120 ? 3.721 2.694 -7.913 1.00 86.56 120 PRO A CA 1
ATOM 930 C C . PRO A 1 120 ? 3.839 4.049 -7.201 1.00 86.56 120 PRO A C 1
ATOM 932 O O . PRO A 1 120 ? 4.298 4.135 -6.065 1.00 86.56 120 PRO A O 1
ATOM 935 N N . GLY A 1 121 ? 3.419 5.117 -7.883 1.00 86.38 121 GLY A N 1
ATOM 936 C CA . GLY A 1 121 ? 3.467 6.481 -7.359 1.00 86.38 121 GLY A CA 1
ATOM 937 C C . GLY A 1 121 ? 4.866 7.069 -7.154 1.00 86.38 121 GLY A C 1
ATOM 938 O O . GLY A 1 121 ? 4.996 8.060 -6.437 1.00 86.38 121 GLY A O 1
ATOM 939 N N . GLY A 1 122 ? 5.904 6.483 -7.762 1.00 88.12 122 GLY A N 1
ATOM 940 C CA . GLY A 1 122 ? 7.271 7.012 -7.712 1.00 88.12 122 GLY A CA 1
ATOM 941 C C . GLY A 1 122 ? 7.457 8.343 -8.450 1.00 88.12 122 GLY A C 1
ATOM 942 O O . GLY A 1 122 ? 8.339 9.115 -8.097 1.00 88.12 122 GLY A O 1
ATOM 943 N N . CYS A 1 123 ? 6.586 8.660 -9.412 1.00 87.88 123 CYS A N 1
ATOM 944 C CA . CYS A 1 123 ? 6.545 9.957 -10.094 1.00 87.88 123 CYS A CA 1
ATOM 945 C C . CYS A 1 123 ? 5.537 10.896 -9.442 1.00 87.88 123 CYS A C 1
ATOM 947 O O . CYS A 1 123 ? 4.640 11.440 -10.098 1.00 87.88 123 CYS A O 1
ATOM 949 N N . ASN A 1 124 ? 5.651 11.041 -8.125 1.00 88.50 124 ASN A N 1
ATOM 950 C CA . ASN A 1 124 ? 4.779 11.919 -7.376 1.00 88.50 124 ASN A CA 1
ATOM 951 C C . ASN A 1 124 ? 5.199 13.387 -7.540 1.00 88.50 124 ASN A C 1
ATOM 953 O O . ASN A 1 124 ? 6.347 13.755 -7.321 1.00 88.50 124 ASN A O 1
ATOM 957 N N . LEU A 1 125 ? 4.229 14.233 -7.886 1.00 84.75 125 LEU A N 1
ATOM 958 C CA . LEU A 1 125 ? 4.408 15.685 -8.000 1.00 84.75 125 LEU A CA 1
ATOM 959 C C . LEU A 1 125 ? 3.420 16.478 -7.135 1.00 84.75 125 LEU A C 1
ATOM 961 O O . LEU A 1 125 ? 3.401 17.703 -7.202 1.00 84.75 125 LEU A O 1
ATOM 965 N N . THR A 1 126 ? 2.515 15.800 -6.423 1.00 84.44 126 THR A N 1
ATOM 966 C CA . THR A 1 126 ? 1.340 16.456 -5.817 1.00 84.44 126 THR A CA 1
ATOM 967 C C . THR A 1 126 ? 0.933 15.920 -4.451 1.00 84.44 126 THR A C 1
ATOM 969 O O . THR A 1 126 ? 0.121 16.548 -3.780 1.00 84.44 126 THR A O 1
ATOM 972 N N . PHE A 1 127 ? 1.412 14.743 -4.053 1.00 88.06 127 PHE A N 1
ATOM 973 C CA . PHE A 1 127 ? 1.152 14.181 -2.731 1.00 88.06 127 PHE A CA 1
ATOM 974 C C . PHE A 1 127 ? 2.305 14.523 -1.797 1.00 88.06 127 PHE A C 1
ATOM 976 O O . PHE A 1 127 ? 3.395 14.863 -2.246 1.00 88.06 127 PHE A O 1
ATOM 983 N N . ASP A 1 128 ? 2.039 14.396 -0.508 1.00 87.94 128 ASP A N 1
ATOM 984 C CA . ASP A 1 128 ? 2.895 14.939 0.541 1.00 87.94 128 ASP A CA 1
ATOM 985 C C . ASP A 1 128 ? 4.130 14.060 0.815 1.00 87.94 128 ASP A C 1
ATOM 987 O O . ASP A 1 128 ? 5.063 14.505 1.452 1.00 87.94 128 ASP A O 1
ATOM 991 N N . VAL A 1 129 ? 4.180 12.825 0.303 1.00 88.62 129 VAL A N 1
ATOM 992 C CA . VAL A 1 129 ? 5.329 11.908 0.454 1.00 88.62 129 VAL A CA 1
ATOM 993 C C . VAL A 1 129 ? 6.113 11.770 -0.845 1.00 88.62 129 VAL A C 1
ATOM 995 O O . VAL A 1 129 ? 5.523 11.773 -1.918 1.00 88.62 129 VAL A O 1
ATOM 998 N N . LYS A 1 130 ? 7.430 11.548 -0.796 1.00 89.19 130 LYS A N 1
ATOM 999 C CA . LYS A 1 130 ? 8.254 11.433 -2.021 1.00 89.19 130 LYS A CA 1
ATOM 1000 C C . LYS A 1 130 ? 7.756 10.363 -3.005 1.00 89.19 130 LYS A C 1
ATOM 1002 O O . LYS A 1 130 ? 7.691 10.612 -4.204 1.00 89.19 130 LYS A O 1
ATOM 1007 N N . ILE A 1 131 ? 7.409 9.181 -2.500 1.00 90.25 131 ILE A N 1
ATOM 1008 C CA . ILE A 1 131 ? 6.816 8.085 -3.275 1.00 90.25 131 ILE A CA 1
ATOM 1009 C C . ILE A 1 131 ? 5.435 7.837 -2.691 1.00 90.25 131 ILE A C 1
ATOM 1011 O O . ILE A 1 131 ? 5.313 7.591 -1.494 1.00 90.25 131 ILE A O 1
ATOM 1015 N N . ALA A 1 132 ? 4.404 7.911 -3.528 1.00 90.38 132 ALA A N 1
ATOM 1016 C CA . ALA A 1 132 ? 3.008 7.866 -3.107 1.00 90.38 132 ALA A CA 1
ATOM 1017 C C . ALA A 1 132 ? 2.313 6.574 -3.572 1.00 90.38 132 ALA A C 1
ATOM 1019 O O . ALA A 1 132 ? 1.524 6.609 -4.522 1.00 90.38 132 ALA A O 1
ATOM 1020 N N . PRO A 1 133 ? 2.568 5.422 -2.927 1.00 89.81 133 PRO A N 1
ATOM 1021 C CA . PRO A 1 133 ? 2.061 4.125 -3.364 1.00 89.81 133 PRO A CA 1
ATOM 1022 C C . PRO A 1 133 ? 0.605 3.873 -2.913 1.00 89.81 133 PRO A C 1
ATOM 1024 O O . PRO A 1 133 ? 0.220 2.760 -2.547 1.00 89.81 133 PRO A O 1
ATOM 1027 N N . PHE A 1 134 ? -0.211 4.922 -2.916 1.00 87.75 134 PHE A N 1
ATOM 1028 C CA . PHE A 1 134 ? -1.616 4.921 -2.526 1.00 87.75 134 PHE A CA 1
ATOM 1029 C C . PHE A 1 134 ? -2.403 5.878 -3.426 1.00 87.75 134 PHE A C 1
ATOM 1031 O O . PHE A 1 134 ? -1.831 6.647 -4.204 1.00 87.75 134 PHE A O 1
ATOM 1038 N N . GLN A 1 135 ? -3.728 5.821 -3.342 1.00 85.06 135 GLN A N 1
ATOM 1039 C CA . GLN A 1 135 ? -4.608 6.728 -4.071 1.00 85.06 135 GLN A CA 1
ATOM 1040 C C . GLN A 1 135 ? -5.230 7.722 -3.081 1.00 85.06 135 GLN A C 1
ATOM 1042 O O . GLN A 1 135 ? -5.378 7.438 -1.897 1.00 85.06 135 GLN A O 1
ATOM 1047 N N . LYS A 1 136 ? -5.561 8.928 -3.545 1.00 85.31 136 LYS A N 1
ATOM 1048 C CA . LYS A 1 136 ? -6.397 9.864 -2.786 1.00 85.31 136 LYS A CA 1
ATOM 1049 C C . LYS A 1 136 ? -7.814 9.739 -3.321 1.00 85.31 136 LYS A C 1
ATOM 1051 O O . LYS A 1 136 ? -8.081 10.059 -4.479 1.00 85.31 136 LYS A O 1
ATOM 1056 N N . VAL A 1 137 ? -8.711 9.255 -2.477 1.00 79.44 137 VAL A N 1
ATOM 1057 C CA . VAL A 1 137 ? -10.110 9.036 -2.830 1.00 79.44 137 VAL A CA 1
ATOM 1058 C C . VAL A 1 137 ? -10.978 10.106 -2.190 1.00 79.44 137 VAL A C 1
ATOM 1060 O O . VAL A 1 137 ? -11.023 10.241 -0.969 1.00 79.44 137 VAL A O 1
ATOM 1063 N N . THR A 1 138 ? -11.741 10.809 -3.020 1.00 82.25 138 THR A N 1
ATOM 1064 C CA . THR A 1 138 ? -12.742 11.780 -2.585 1.00 82.25 138 THR A CA 1
ATOM 1065 C C . THR A 1 138 ? -14.127 11.295 -2.991 1.00 82.25 138 THR A C 1
ATOM 1067 O O . THR A 1 138 ? -14.386 11.020 -4.163 1.00 82.25 138 THR A O 1
ATOM 1070 N N . ASN A 1 139 ? -15.023 11.201 -2.011 1.00 74.62 139 ASN A N 1
ATOM 1071 C CA . ASN A 1 139 ? -16.440 10.939 -2.238 1.00 74.62 139 ASN A CA 1
ATOM 1072 C C . ASN A 1 139 ? -17.187 12.274 -2.337 1.00 74.62 139 ASN A C 1
ATOM 1074 O O . ASN A 1 139 ? -17.282 13.009 -1.356 1.00 74.62 139 ASN A O 1
ATOM 1078 N N . GLU A 1 140 ? -17.732 12.561 -3.510 1.00 77.31 140 GLU A N 1
ATOM 1079 C CA . GLU A 1 140 ? -18.684 13.639 -3.772 1.00 77.31 140 GLU A CA 1
ATOM 1080 C C . GLU A 1 140 ? -20.074 13.010 -3.997 1.00 77.31 140 GLU A C 1
ATOM 1082 O O . GLU A 1 140 ? -20.168 11.860 -4.414 1.00 77.31 140 GLU A O 1
ATOM 1087 N N . TYR A 1 141 ? -21.172 13.731 -3.727 1.00 71.25 141 TYR A N 1
ATOM 1088 C CA . TYR A 1 141 ? -22.550 13.194 -3.633 1.00 71.25 141 TYR A CA 1
ATOM 1089 C C . TYR A 1 141 ? -22.935 12.057 -4.601 1.00 71.25 141 TYR A C 1
ATOM 1091 O O . TYR A 1 141 ?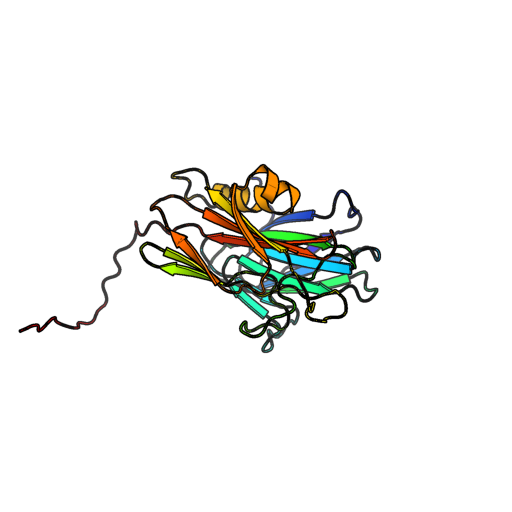 -23.632 11.118 -4.213 1.00 71.25 141 TYR A O 1
ATOM 1099 N N . ASN A 1 142 ? -22.548 12.170 -5.870 1.00 78.88 142 ASN A N 1
ATOM 1100 C CA . ASN A 1 142 ? -22.819 11.203 -6.932 1.00 78.88 142 ASN A CA 1
ATOM 1101 C C . ASN A 1 142 ? -21.550 10.744 -7.671 1.00 78.88 142 ASN A C 1
ATOM 1103 O O . ASN A 1 142 ? -21.658 10.003 -8.656 1.00 78.88 142 ASN A O 1
ATOM 1107 N N . LEU A 1 143 ? -20.367 11.174 -7.225 1.00 80.75 143 LEU A N 1
ATOM 1108 C CA . LEU A 1 143 ? -19.100 10.956 -7.907 1.00 80.75 143 LEU A CA 1
ATOM 1109 C C . LEU A 1 143 ? -18.016 10.500 -6.932 1.00 80.75 143 LEU A C 1
ATOM 1111 O O . LEU A 1 143 ? -17.783 11.095 -5.890 1.00 80.75 143 LEU A O 1
ATOM 1115 N N . ILE A 1 144 ? -17.294 9.462 -7.323 1.00 78.25 144 ILE A N 1
ATOM 1116 C CA . ILE A 1 144 ? -16.042 9.067 -6.694 1.00 78.25 144 ILE A CA 1
ATOM 1117 C C . ILE A 1 144 ? -14.923 9.635 -7.546 1.00 78.25 144 ILE A C 1
ATOM 1119 O O . ILE A 1 144 ? -14.831 9.322 -8.737 1.00 78.25 144 ILE A O 1
ATOM 1123 N N . ARG A 1 145 ? -14.056 10.424 -6.929 1.00 83.00 145 ARG A N 1
ATOM 1124 C CA . ARG A 1 145 ? -12.820 10.887 -7.537 1.00 83.00 145 ARG A CA 1
ATOM 1125 C C . ARG A 1 145 ? -11.644 10.129 -6.937 1.00 83.00 145 ARG A C 1
ATOM 1127 O O . ARG A 1 145 ? -11.517 10.038 -5.724 1.00 83.00 145 ARG A O 1
ATOM 1134 N N . VAL A 1 146 ? -10.791 9.602 -7.803 1.00 80.56 146 VAL A N 1
ATOM 1135 C CA . VAL A 1 146 ? -9.605 8.825 -7.454 1.00 80.56 146 VAL A CA 1
ATOM 1136 C C . VAL A 1 146 ? -8.397 9.506 -8.071 1.00 80.56 146 VAL A C 1
ATOM 1138 O O . VAL A 1 146 ? -8.225 9.483 -9.289 1.00 80.56 146 VAL A O 1
ATOM 1141 N N . ASP A 1 147 ? -7.568 10.127 -7.246 1.00 84.81 147 ASP A N 1
ATOM 1142 C CA . ASP A 1 147 ? -6.285 10.676 -7.663 1.00 84.81 147 ASP A CA 1
ATOM 1143 C C . ASP A 1 147 ? -5.179 9.632 -7.414 1.00 84.81 147 ASP A C 1
ATOM 1145 O O . ASP A 1 147 ? -5.064 9.093 -6.316 1.00 84.81 147 ASP A O 1
ATOM 1149 N N . ALA A 1 148 ? -4.359 9.339 -8.421 1.00 83.25 148 ALA A N 1
ATOM 1150 C CA . ALA A 1 148 ? -3.257 8.378 -8.344 1.00 83.25 148 ALA A CA 1
ATOM 1151 C C . ALA A 1 148 ? -2.006 8.963 -9.008 1.00 83.25 148 ALA A C 1
ATOM 1153 O O . ALA A 1 148 ? -2.104 9.636 -10.034 1.00 83.25 148 ALA A O 1
ATOM 1154 N N . GLN A 1 149 ? -0.828 8.721 -8.431 1.00 85.12 149 GLN A N 1
ATOM 1155 C CA . GLN A 1 149 ? 0.432 9.178 -9.019 1.00 85.12 149 GLN A CA 1
ATOM 1156 C C . GLN A 1 149 ? 0.976 8.153 -10.016 1.00 85.12 149 GLN A C 1
ATOM 1158 O O . GLN A 1 149 ? 0.806 6.945 -9.845 1.00 85.12 149 GLN A O 1
ATOM 1163 N N . ALA A 1 150 ? 1.643 8.651 -11.057 1.00 83.56 150 ALA A N 1
ATOM 1164 C CA . ALA A 1 150 ? 2.280 7.805 -12.055 1.00 83.56 150 ALA A CA 1
ATOM 1165 C C . ALA A 1 150 ? 3.417 6.973 -11.429 1.00 83.56 150 ALA A C 1
ATOM 1167 O O . ALA A 1 150 ? 4.040 7.404 -10.449 1.00 83.56 150 ALA A O 1
ATOM 1168 N N . PRO A 1 151 ? 3.700 5.782 -11.972 1.00 85.94 151 PRO A N 1
ATOM 1169 C CA . PRO A 1 151 ? 4.789 4.959 -11.489 1.00 85.94 151 PRO A CA 1
ATOM 1170 C C . PRO A 1 151 ? 6.146 5.503 -11.947 1.00 85.94 151 PRO A C 1
ATOM 1172 O O . PRO A 1 151 ? 6.231 6.162 -12.982 1.00 85.94 151 PRO A O 1
ATOM 1175 N N . ALA A 1 152 ? 7.200 5.162 -11.209 1.00 87.25 152 ALA A N 1
ATOM 1176 C CA . ALA A 1 152 ? 8.588 5.340 -11.632 1.00 87.25 152 ALA A CA 1
ATOM 1177 C C . ALA A 1 152 ? 9.232 3.989 -11.967 1.00 87.25 152 ALA A C 1
ATOM 1179 O O . ALA A 1 152 ? 8.707 2.929 -11.626 1.00 87.25 152 ALA A O 1
ATOM 1180 N N . LEU A 1 153 ? 10.383 4.024 -12.623 1.00 86.75 153 LEU A N 1
ATOM 1181 C CA . LEU A 1 153 ? 11.290 2.888 -12.712 1.00 86.75 153 LEU A CA 1
ATOM 1182 C C . LEU A 1 153 ? 12.077 2.736 -11.402 1.00 86.75 153 LEU A C 1
ATOM 1184 O O . LEU A 1 153 ? 12.076 3.625 -10.549 1.00 86.75 153 LEU A O 1
ATOM 1188 N N . TYR A 1 154 ? 12.727 1.586 -11.226 1.00 83.56 154 TYR A N 1
ATOM 1189 C CA . TYR A 1 154 ? 13.446 1.252 -9.994 1.00 83.56 154 TYR A CA 1
ATOM 1190 C C . TYR A 1 154 ? 14.581 2.226 -9.650 1.00 83.56 154 TYR A C 1
ATOM 1192 O O . TYR A 1 154 ? 14.818 2.539 -8.488 1.00 83.56 154 TYR A O 1
ATOM 1200 N N . ASP A 1 155 ? 15.249 2.747 -10.673 1.00 80.94 155 ASP A N 1
ATOM 1201 C CA . ASP A 1 155 ? 16.300 3.762 -10.581 1.00 80.94 155 ASP A CA 1
ATOM 1202 C C . ASP A 1 155 ? 15.768 5.168 -10.230 1.00 80.94 155 ASP A C 1
ATOM 1204 O O . ASP A 1 155 ? 16.538 6.126 -10.144 1.00 80.94 155 ASP A O 1
ATOM 1208 N N . GLY A 1 156 ? 14.458 5.299 -9.996 1.00 78.88 156 GLY A N 1
ATOM 1209 C CA . GLY A 1 156 ? 13.794 6.541 -9.617 1.00 78.88 156 GLY A CA 1
ATOM 1210 C C . GLY A 1 156 ? 13.432 7.435 -10.801 1.00 78.88 156 GLY A C 1
ATOM 1211 O O . GLY A 1 156 ? 12.890 8.520 -10.586 1.00 78.88 156 GLY A O 1
ATOM 1212 N N . TYR A 1 157 ? 13.692 7.003 -12.038 1.00 85.19 157 TYR A N 1
ATOM 1213 C CA . TYR A 1 157 ? 13.343 7.784 -13.218 1.00 85.19 157 TYR A CA 1
ATOM 1214 C C . TYR A 1 157 ? 11.867 7.637 -13.563 1.00 85.19 157 TYR A C 1
ATOM 1216 O O . TYR A 1 157 ? 11.290 6.548 -13.534 1.00 85.19 157 TYR A O 1
ATOM 1224 N N . CYS A 1 158 ? 11.261 8.753 -13.955 1.00 85.25 158 CYS A N 1
ATOM 1225 C CA . CYS A 1 158 ? 9.934 8.737 -14.540 1.00 85.25 158 CYS A CA 1
ATOM 1226 C C . CYS A 1 158 ? 10.017 8.242 -15.978 1.00 85.25 158 CYS A C 1
ATOM 1228 O O . CYS A 1 158 ? 10.684 8.893 -16.781 1.00 85.25 158 CYS A O 1
ATOM 1230 N N . PRO A 1 159 ? 9.378 7.108 -16.318 1.00 76.38 159 PRO A N 1
ATOM 1231 C CA . PRO A 1 159 ? 9.517 6.541 -17.645 1.00 76.38 159 PRO A CA 1
ATOM 1232 C C . PRO A 1 159 ? 8.988 7.516 -18.700 1.00 76.38 159 PRO A C 1
ATOM 1234 O O . PRO A 1 159 ? 7.814 7.891 -18.697 1.00 76.38 159 PRO A O 1
ATOM 1237 N N . GLU A 1 160 ? 9.869 7.903 -19.619 1.00 71.19 160 GLU A N 1
ATOM 1238 C CA . GLU A 1 160 ? 9.520 8.627 -20.836 1.00 71.19 160 GLU A CA 1
ATOM 1239 C C . GLU A 1 160 ? 9.060 7.599 -21.882 1.00 71.19 160 GLU A C 1
ATOM 1241 O O . GLU A 1 160 ? 9.854 6.805 -22.384 1.00 71.19 160 GLU A O 1
ATOM 1246 N N . GLY A 1 161 ? 7.755 7.540 -22.168 1.00 65.75 161 GLY A N 1
ATOM 1247 C CA . GLY A 1 161 ? 7.200 6.602 -23.150 1.00 65.75 161 GLY A CA 1
ATOM 1248 C C . GLY A 1 161 ? 5.752 6.185 -22.890 1.00 65.75 161 GLY A C 1
ATOM 1249 O O . GLY A 1 161 ? 5.061 6.724 -22.025 1.00 65.75 161 GLY A O 1
ATOM 1250 N N . GLU A 1 162 ? 5.281 5.206 -23.665 1.00 66.94 162 GLU A N 1
ATOM 1251 C CA . GLU A 1 162 ? 3.922 4.669 -23.567 1.00 66.94 162 GLU A CA 1
ATOM 1252 C C . GLU A 1 162 ? 3.745 3.786 -22.319 1.00 66.94 162 GLU A C 1
ATOM 1254 O O . GLU A 1 162 ? 3.922 2.568 -22.354 1.00 66.94 162 GLU A O 1
ATOM 1259 N N . ILE A 1 163 ? 3.358 4.393 -21.197 1.00 73.31 163 ILE A N 1
ATOM 1260 C CA . ILE A 1 163 ? 2.895 3.653 -20.017 1.00 73.31 163 ILE A CA 1
ATOM 1261 C C . ILE A 1 163 ? 1.453 3.220 -20.269 1.00 73.31 163 ILE A C 1
ATOM 1263 O O . ILE A 1 163 ? 0.558 4.057 -20.424 1.00 73.31 163 ILE A O 1
ATOM 1267 N N . ARG A 1 164 ? 1.204 1.907 -20.287 1.00 79.94 164 ARG A N 1
ATOM 1268 C CA . ARG A 1 164 ? -0.159 1.383 -20.392 1.00 79.94 164 ARG A CA 1
ATOM 1269 C C . ARG A 1 164 ? -0.796 1.376 -19.010 1.00 79.94 164 ARG A C 1
ATOM 1271 O O . ARG A 1 164 ? -0.349 0.657 -18.121 1.00 79.94 164 ARG A O 1
ATOM 1278 N N . ILE A 1 165 ? -1.883 2.119 -18.871 1.00 77.25 165 ILE A N 1
ATOM 1279 C CA . ILE A 1 165 ? -2.722 2.138 -17.678 1.00 77.25 165 ILE A CA 1
ATOM 1280 C C . ILE A 1 165 ? -3.971 1.317 -17.953 1.00 77.25 165 ILE A C 1
ATOM 1282 O O . ILE A 1 165 ? -4.655 1.522 -18.961 1.00 77.25 165 ILE A O 1
ATOM 1286 N N . GLU A 1 166 ? -4.307 0.431 -17.029 1.00 83.88 166 GLU A N 1
ATOM 1287 C CA . GLU A 1 166 ? -5.614 -0.203 -16.983 1.00 83.88 166 GLU A CA 1
ATOM 1288 C C . GLU A 1 166 ? -6.278 0.086 -15.648 1.00 83.88 166 GLU A C 1
ATOM 1290 O O . GLU A 1 166 ? -5.664 -0.042 -14.591 1.00 83.88 166 GLU A O 1
ATOM 1295 N N . MET A 1 167 ? -7.552 0.458 -15.691 1.00 79.69 167 MET A N 1
ATOM 1296 C CA . MET A 1 167 ? -8.317 0.653 -14.473 1.00 79.69 167 MET A CA 1
ATOM 1297 C C . MET A 1 167 ? -9.358 -0.434 -14.304 1.00 79.69 167 MET A C 1
ATOM 1299 O O . MET A 1 167 ? -10.117 -0.741 -15.226 1.00 79.69 167 MET A O 1
ATOM 1303 N N . TYR A 1 168 ? -9.440 -0.940 -13.083 1.00 84.75 168 TYR A N 1
ATOM 1304 C CA . TYR A 1 168 ? -10.422 -1.909 -12.653 1.00 84.75 168 TYR A CA 1
ATOM 1305 C C . TYR A 1 168 ? -11.242 -1.324 -11.511 1.00 84.75 168 TYR A C 1
ATOM 1307 O O . TYR A 1 168 ? -10.752 -0.547 -10.691 1.00 84.75 168 TYR A O 1
ATOM 1315 N N . HIS A 1 169 ? -12.505 -1.719 -11.443 1.00 82.62 169 HIS A N 1
ATOM 1316 C CA . HIS A 1 169 ? -13.257 -1.611 -10.205 1.00 82.62 169 HIS A CA 1
ATOM 1317 C C . HIS A 1 169 ? -13.778 -2.976 -9.790 1.00 82.62 169 HIS A C 1
ATOM 1319 O O . HIS A 1 169 ? -13.992 -3.834 -10.639 1.00 82.62 169 HIS A O 1
ATOM 1325 N N . MET A 1 170 ? -14.040 -3.159 -8.508 1.00 84.50 170 MET A N 1
ATOM 1326 C CA . MET A 1 170 ? -14.809 -4.286 -7.997 1.00 84.50 170 MET A CA 1
ATOM 1327 C C . MET A 1 170 ? -15.880 -3.724 -7.072 1.00 84.50 170 MET A C 1
ATOM 1329 O O . MET A 1 170 ? -15.587 -2.884 -6.222 1.00 84.50 170 MET A O 1
ATOM 1333 N N . TYR A 1 171 ? -17.125 -4.149 -7.255 1.00 83.31 171 TYR A N 1
ATOM 1334 C CA . TYR A 1 171 ? -18.170 -3.844 -6.287 1.00 83.31 171 TYR A CA 1
ATOM 1335 C C . TYR A 1 171 ? -17.984 -4.741 -5.065 1.00 83.31 171 TYR A C 1
ATOM 1337 O O . TYR A 1 171 ? -17.698 -5.930 -5.205 1.00 83.31 171 TYR A O 1
ATOM 1345 N N . LEU A 1 172 ? -18.093 -4.155 -3.876 1.00 83.50 172 LEU A N 1
ATOM 1346 C CA . LEU A 1 172 ? -18.262 -4.933 -2.655 1.00 83.50 172 LEU A CA 1
ATOM 1347 C C . LEU A 1 172 ? -19.677 -5.515 -2.631 1.00 83.50 172 LEU A C 1
ATOM 1349 O O . LEU A 1 172 ? -20.545 -5.060 -3.381 1.00 83.50 172 LEU A O 1
ATOM 1353 N N . GLU A 1 173 ? -19.888 -6.512 -1.776 1.00 81.81 173 GLU A N 1
ATOM 1354 C CA . GLU A 1 173 ? -21.207 -7.110 -1.586 1.00 81.81 173 GLU A CA 1
ATOM 1355 C C . GLU A 1 173 ? -22.228 -6.013 -1.249 1.00 81.81 173 GLU A C 1
ATOM 1357 O O . GLU A 1 173 ? -21.973 -5.131 -0.420 1.00 81.81 173 GLU A O 1
ATOM 1362 N N . GLU A 1 174 ? -23.366 -6.021 -1.944 1.00 73.69 174 GLU A N 1
ATOM 1363 C CA . GLU A 1 174 ? -24.398 -5.013 -1.725 1.00 73.69 174 GLU A CA 1
ATOM 1364 C C . GLU A 1 174 ? -24.895 -5.091 -0.278 1.00 73.69 174 GLU A C 1
ATOM 1366 O O . GLU A 1 174 ? -25.100 -6.177 0.258 1.00 73.69 174 GLU A O 1
ATOM 1371 N N . TRP A 1 175 ? -25.103 -3.933 0.356 1.00 72.56 175 TRP A N 1
ATOM 1372 C CA . TRP A 1 175 ? -25.554 -3.829 1.753 1.00 72.56 175 TRP A CA 1
ATOM 1373 C C . TRP A 1 175 ? -24.581 -4.356 2.817 1.00 72.56 175 TRP A C 1
ATOM 1375 O O . TRP A 1 175 ? -24.867 -4.223 4.009 1.00 72.56 175 TRP A O 1
ATOM 1385 N N . ASP A 1 176 ? -23.410 -4.864 2.431 1.00 79.31 176 ASP A N 1
ATOM 1386 C CA . ASP A 1 176 ? -22.356 -5.205 3.377 1.00 79.31 176 ASP A CA 1
ATOM 1387 C C . ASP A 1 176 ? -21.546 -3.956 3.751 1.00 79.31 176 ASP A C 1
ATOM 1389 O O . ASP A 1 176 ? -20.628 -3.514 3.057 1.00 79.31 176 ASP A O 1
ATOM 1393 N N . LEU A 1 177 ? -21.920 -3.362 4.884 1.00 79.75 177 LEU A N 1
ATOM 1394 C CA . LEU A 1 177 ? -21.219 -2.235 5.502 1.00 79.75 177 LEU A CA 1
ATOM 1395 C C . LEU A 1 177 ? -20.358 -2.685 6.689 1.00 79.75 177 LEU A C 1
ATOM 1397 O O . LEU A 1 177 ? -20.065 -1.887 7.586 1.00 79.75 177 LEU A O 1
ATOM 1401 N N . THR A 1 178 ? -20.000 -3.969 6.735 1.00 87.12 178 THR A N 1
ATOM 1402 C CA . THR A 1 178 ? -19.182 -4.521 7.808 1.00 87.12 178 THR A CA 1
ATOM 1403 C C . THR A 1 178 ? -17.696 -4.318 7.537 1.00 87.12 178 THR A C 1
ATOM 1405 O O . THR A 1 178 ? -17.226 -4.255 6.400 1.00 87.12 178 THR A O 1
ATOM 1408 N N . GLU A 1 179 ? -16.932 -4.241 8.620 1.00 87.56 179 GLU A N 1
ATOM 1409 C CA . GLU A 1 179 ? -15.472 -4.207 8.569 1.00 87.56 179 GLU A CA 1
ATOM 1410 C C . GLU A 1 179 ? -14.894 -5.468 7.901 1.00 87.56 179 GLU A C 1
ATOM 1412 O O . GLU A 1 179 ? -13.952 -5.390 7.114 1.00 87.56 179 GLU A O 1
ATOM 1417 N N . ALA A 1 180 ? -15.504 -6.627 8.159 1.00 89.25 180 ALA A N 1
ATOM 1418 C CA . ALA A 1 180 ? -15.105 -7.890 7.554 1.00 89.25 180 ALA A CA 1
ATOM 1419 C C . ALA A 1 180 ? -15.286 -7.873 6.027 1.00 89.25 180 ALA A C 1
ATOM 1421 O O . ALA A 1 180 ? -14.363 -8.246 5.304 1.00 89.25 180 ALA A O 1
ATOM 1422 N N . GLY A 1 181 ? -16.434 -7.394 5.537 1.00 87.19 181 GLY A N 1
ATOM 1423 C CA . GLY A 1 181 ? -16.705 -7.243 4.106 1.00 87.19 181 GLY A CA 1
ATOM 1424 C C . GLY A 1 181 ? -15.738 -6.286 3.415 1.00 87.19 181 GLY A C 1
ATOM 1425 O O . GLY A 1 181 ? -15.226 -6.571 2.330 1.00 87.19 181 GLY A O 1
ATOM 1426 N N . TYR A 1 182 ? -15.418 -5.176 4.084 1.00 87.19 182 TYR A N 1
ATOM 1427 C CA . TYR A 1 182 ? -14.433 -4.207 3.614 1.00 87.19 182 TYR A CA 1
ATOM 1428 C C . TYR A 1 182 ? -13.050 -4.836 3.405 1.00 87.19 182 TYR A C 1
ATOM 1430 O O . TYR A 1 182 ? -12.480 -4.736 2.314 1.00 87.19 182 TYR A O 1
ATOM 1438 N N . PHE A 1 183 ? -12.523 -5.521 4.423 1.00 90.44 183 PHE A N 1
ATOM 1439 C CA . PHE A 1 183 ? -11.208 -6.149 4.326 1.00 90.44 183 PHE A CA 1
ATOM 1440 C C . PHE A 1 183 ? -11.192 -7.329 3.352 1.00 90.44 183 PHE A C 1
ATOM 1442 O O . PHE A 1 183 ? -10.258 -7.434 2.562 1.00 90.44 183 PHE A O 1
ATOM 1449 N N . ALA A 1 184 ? -12.246 -8.149 3.316 1.00 90.31 184 ALA A N 1
ATOM 1450 C CA . ALA A 1 184 ? -12.372 -9.221 2.327 1.00 90.31 184 ALA A CA 1
ATOM 1451 C C . ALA A 1 184 ? -12.348 -8.678 0.885 1.00 90.31 184 ALA A C 1
ATOM 1453 O O . ALA A 1 184 ? -11.794 -9.303 -0.022 1.00 90.31 184 ALA A O 1
ATOM 1454 N N . GLY A 1 185 ? -12.914 -7.487 0.669 1.00 87.50 185 GLY A N 1
ATOM 1455 C CA . GLY A 1 185 ? -12.807 -6.756 -0.589 1.00 87.50 185 GLY A CA 1
ATOM 1456 C C . GLY A 1 185 ? -11.371 -6.372 -0.949 1.00 87.50 185 GLY A C 1
ATOM 1457 O O . GLY A 1 185 ? -10.958 -6.571 -2.093 1.00 87.50 185 GLY A O 1
ATOM 1458 N N . ILE A 1 186 ? -10.600 -5.849 0.013 1.00 87.81 186 ILE A N 1
ATOM 1459 C CA . ILE A 1 186 ? -9.181 -5.499 -0.191 1.00 87.81 186 ILE A CA 1
ATOM 1460 C C . ILE A 1 186 ? -8.398 -6.744 -0.587 1.00 87.81 186 ILE A C 1
ATOM 1462 O O . ILE A 1 186 ? -7.685 -6.737 -1.590 1.00 87.81 186 ILE A O 1
ATOM 1466 N N . GLU A 1 187 ? -8.568 -7.823 0.174 1.00 90.44 187 GLU A N 1
ATOM 1467 C CA . GLU A 1 187 ? -7.812 -9.059 0.006 1.00 90.44 187 GLU A CA 1
ATOM 1468 C C . GLU A 1 187 ? -7.958 -9.672 -1.390 1.00 90.44 187 GLU A C 1
ATOM 1470 O O . GLU A 1 187 ? -6.964 -10.123 -1.962 1.00 90.44 187 GLU A O 1
ATOM 1475 N N . LYS A 1 188 ? -9.167 -9.639 -1.972 1.00 89.88 188 LYS A N 1
ATOM 1476 C CA . LYS A 1 188 ? -9.428 -10.127 -3.342 1.00 89.88 188 LYS A CA 1
ATOM 1477 C C . LYS A 1 188 ? -8.622 -9.388 -4.411 1.00 89.88 188 LYS A C 1
ATOM 1479 O O . LYS A 1 188 ? -8.380 -9.929 -5.486 1.00 89.88 188 LYS A O 1
ATOM 1484 N N . MET A 1 189 ? -8.210 -8.161 -4.119 1.00 85.56 189 MET A N 1
ATOM 1485 C CA . MET A 1 189 ? -7.594 -7.249 -5.074 1.00 85.56 189 MET A CA 1
ATOM 1486 C C . MET A 1 189 ? -6.139 -6.916 -4.710 1.00 85.56 189 MET A C 1
ATOM 1488 O O . MET A 1 189 ? -5.582 -5.992 -5.295 1.00 85.56 189 MET A O 1
ATOM 1492 N N . LEU A 1 190 ? -5.506 -7.637 -3.768 1.00 83.81 190 LEU A N 1
ATOM 1493 C CA . LEU A 1 190 ? -4.121 -7.377 -3.339 1.00 83.81 190 LEU A CA 1
ATOM 1494 C C . LEU A 1 190 ? -3.084 -7.636 -4.439 1.00 83.81 190 LEU A C 1
ATOM 1496 O O . LEU A 1 190 ? -2.070 -6.951 -4.484 1.00 83.81 190 LEU A O 1
ATOM 1500 N N . THR A 1 191 ? -3.306 -8.586 -5.346 1.00 84.31 191 THR A N 1
ATOM 1501 C CA . THR A 1 191 ? -2.353 -8.902 -6.427 1.00 84.31 191 THR A CA 1
ATOM 1502 C C . THR A 1 191 ? -2.892 -8.493 -7.788 1.00 84.31 191 THR A C 1
ATOM 1504 O O . THR A 1 191 ? -4.101 -8.398 -7.969 1.00 84.31 191 THR A O 1
ATOM 1507 N N . VAL A 1 192 ? -2.005 -8.301 -8.770 1.00 82.81 192 VAL A N 1
ATOM 1508 C CA . VAL A 1 192 ? -2.394 -8.028 -10.170 1.00 82.81 192 VAL A CA 1
ATOM 1509 C C . VAL A 1 192 ? -3.376 -9.089 -10.675 1.00 82.81 192 VAL A C 1
ATOM 1511 O O . VAL A 1 192 ? -4.442 -8.750 -11.178 1.00 82.81 192 VAL A O 1
ATOM 1514 N N . ASN A 1 193 ? -3.072 -10.367 -10.436 1.00 85.94 193 ASN A N 1
ATOM 1515 C CA . ASN A 1 193 ? -3.951 -11.478 -10.796 1.00 85.94 193 ASN A CA 1
ATOM 1516 C C . ASN A 1 193 ? -5.306 -11.400 -10.068 1.00 85.94 193 ASN A C 1
ATOM 1518 O O . ASN A 1 193 ? -6.351 -11.584 -10.681 1.00 85.94 193 ASN A O 1
ATOM 1522 N N . GLY A 1 194 ? -5.313 -11.059 -8.774 1.00 87.12 194 GLY A N 1
ATOM 1523 C CA . GLY A 1 194 ? -6.550 -10.838 -8.021 1.00 87.12 194 GLY A CA 1
ATOM 1524 C C . GLY A 1 194 ? -7.403 -9.710 -8.608 1.00 87.12 194 GLY A C 1
ATOM 1525 O O . GLY A 1 194 ? -8.617 -9.866 -8.739 1.00 87.12 194 GLY A O 1
ATOM 1526 N N . VAL A 1 195 ? -6.770 -8.614 -9.041 1.00 86.62 195 VAL A N 1
ATOM 1527 C CA . VAL A 1 195 ? -7.441 -7.495 -9.719 1.00 86.62 195 VAL A CA 1
ATOM 1528 C C . VAL A 1 195 ? -8.054 -7.920 -11.048 1.00 86.62 195 VAL A C 1
ATOM 1530 O O . VAL A 1 195 ? -9.204 -7.582 -11.317 1.00 86.62 195 VAL A O 1
ATOM 1533 N N . GLU A 1 196 ? -7.318 -8.660 -11.872 1.00 87.62 196 GLU A N 1
ATOM 1534 C CA . GLU A 1 196 ? -7.799 -9.121 -13.179 1.00 87.62 196 GLU A CA 1
ATOM 1535 C C . GLU A 1 196 ? -8.927 -10.158 -13.054 1.00 87.62 196 GLU A C 1
ATOM 1537 O O . GLU A 1 196 ? -9.838 -10.169 -13.880 1.00 87.62 196 GLU A O 1
ATOM 1542 N N . GLN A 1 197 ? -8.899 -10.998 -12.013 1.00 91.31 197 GLN A N 1
ATOM 1543 C CA . GLN A 1 197 ? -9.908 -12.034 -11.768 1.00 91.31 197 GLN A CA 1
ATOM 1544 C C . GLN A 1 197 ? -11.199 -11.496 -11.146 1.00 91.31 197 GLN A C 1
ATOM 1546 O O . GLN A 1 197 ? -12.288 -11.927 -11.521 1.00 91.31 197 GLN A O 1
ATOM 1551 N N . ASN A 1 198 ? -11.088 -10.587 -10.174 1.00 89.50 198 ASN A N 1
ATOM 1552 C CA . ASN A 1 198 ? -12.237 -10.114 -9.396 1.00 89.50 198 ASN A CA 1
ATOM 1553 C C . ASN A 1 198 ? -12.742 -8.737 -9.857 1.00 89.50 198 ASN A C 1
ATOM 1555 O O . ASN A 1 198 ? -13.873 -8.348 -9.563 1.00 89.50 198 ASN A O 1
ATOM 1559 N N . GLY A 1 199 ? -11.910 -7.981 -10.572 1.00 86.06 199 GLY A N 1
ATOM 1560 C CA . GLY A 1 199 ? -12.224 -6.647 -11.055 1.00 86.06 199 GLY A CA 1
ATOM 1561 C C . GLY A 1 199 ? -12.832 -6.630 -12.454 1.00 86.06 199 GLY A C 1
ATOM 1562 O O . GLY A 1 199 ? -12.533 -7.438 -13.327 1.00 86.06 199 GLY A O 1
ATOM 1563 N N . ARG A 1 200 ? -13.636 -5.602 -12.717 1.00 87.38 200 ARG A N 1
ATOM 1564 C CA . ARG A 1 200 ? -14.127 -5.249 -14.047 1.00 87.38 200 ARG A CA 1
ATOM 1565 C C . ARG A 1 200 ? -13.292 -4.114 -14.631 1.00 87.38 200 ARG A C 1
ATOM 1567 O O . ARG A 1 200 ? -13.341 -2.987 -14.126 1.00 87.38 200 ARG A O 1
ATOM 1574 N N . LYS A 1 201 ? -12.596 -4.388 -15.738 1.00 86.31 201 LYS A N 1
ATOM 1575 C CA . LYS A 1 201 ? -11.871 -3.376 -16.522 1.00 86.31 201 LYS A CA 1
ATOM 1576 C C . LYS A 1 201 ? -12.830 -2.276 -16.981 1.00 86.31 201 LYS A C 1
ATOM 1578 O O . LYS A 1 201 ? -13.834 -2.557 -17.631 1.00 86.31 201 LYS A O 1
ATOM 1583 N N . GLN A 1 202 ? -12.525 -1.034 -16.623 1.00 80.69 202 GLN A N 1
ATOM 1584 C CA . GLN A 1 202 ? -13.306 0.145 -17.001 1.00 80.69 202 GLN A CA 1
ATOM 1585 C C . GLN A 1 202 ? -12.790 0.755 -18.290 1.00 80.69 202 GLN A C 1
ATOM 1587 O O . GLN A 1 202 ? -13.551 0.993 -19.222 1.00 80.69 202 GLN A O 1
ATOM 1592 N N . PHE A 1 203 ? -11.485 0.997 -18.337 1.00 76.81 203 PHE A N 1
ATOM 1593 C CA . PHE A 1 203 ? -10.824 1.556 -19.499 1.00 76.81 203 PHE A CA 1
ATOM 1594 C C . PHE A 1 203 ? -9.353 1.148 -19.524 1.00 76.81 203 PHE A C 1
ATOM 1596 O O . PHE A 1 203 ? -8.775 0.723 -18.519 1.00 76.81 203 PHE A O 1
ATOM 1603 N N . ARG A 1 204 ? -8.761 1.312 -20.704 1.00 80.19 204 ARG A N 1
ATOM 1604 C CA . ARG A 1 204 ? -7.331 1.185 -20.966 1.00 80.19 204 ARG A CA 1
ATOM 1605 C C . ARG A 1 204 ? -6.872 2.453 -21.670 1.00 80.19 204 ARG A C 1
ATOM 1607 O O . ARG A 1 204 ? -7.523 2.886 -22.618 1.00 80.19 204 ARG A O 1
ATOM 1614 N N . MET A 1 205 ? -5.760 3.021 -21.224 1.00 71.44 205 MET A N 1
ATOM 1615 C CA . MET A 1 205 ? -5.177 4.226 -21.810 1.00 71.44 205 MET A CA 1
ATOM 1616 C C . MET A 1 205 ? -3.656 4.134 -21.864 1.00 71.44 205 MET A C 1
ATOM 1618 O O . MET A 1 205 ? -3.040 3.353 -21.143 1.00 71.44 205 MET A O 1
ATOM 1622 N N . VAL A 1 206 ? -3.067 4.955 -22.727 1.00 68.50 206 VAL A N 1
ATOM 1623 C CA . VAL A 1 206 ? -1.627 5.191 -22.800 1.00 68.50 206 VAL A CA 1
ATOM 1624 C C . VAL A 1 206 ? -1.410 6.672 -22.510 1.00 68.50 206 VAL A C 1
ATOM 1626 O O . VAL A 1 206 ? -1.664 7.513 -23.367 1.00 68.50 206 VAL A O 1
ATOM 1629 N N . ALA A 1 207 ? -1.090 7.003 -21.260 1.00 65.19 207 ALA A N 1
ATOM 1630 C CA . ALA A 1 207 ? -0.917 8.378 -20.784 1.00 65.19 207 ALA A CA 1
ATOM 1631 C C . ALA A 1 207 ? -0.258 8.382 -19.395 1.00 65.19 207 ALA A C 1
ATOM 1633 O O . ALA A 1 207 ? -0.228 7.355 -18.728 1.00 65.19 207 ALA A O 1
ATOM 1634 N N . MET A 1 208 ? 0.181 9.548 -18.910 1.00 62.03 208 MET A N 1
ATOM 1635 C CA . MET A 1 208 ? 0.411 9.787 -17.477 1.00 62.03 208 MET A CA 1
ATOM 1636 C C . MET A 1 208 ? -0.860 10.379 -16.863 1.00 62.03 208 MET A C 1
ATOM 1638 O O . MET A 1 208 ? -0.994 11.594 -16.710 1.00 62.03 208 MET A O 1
ATOM 1642 N N . PHE A 1 209 ? -1.849 9.537 -16.575 1.00 62.75 209 PHE A N 1
ATOM 1643 C CA . PHE A 1 209 ? -3.089 10.012 -15.970 1.00 62.75 209 PHE A CA 1
ATOM 1644 C C . PHE A 1 209 ? -2.960 10.157 -14.453 1.00 62.75 209 PHE A C 1
ATOM 1646 O O . PHE A 1 209 ? -2.316 9.333 -13.812 1.00 62.75 209 PHE A O 1
ATOM 1653 N N . LYS A 1 210 ? -3.605 11.185 -13.886 1.00 65.38 210 LYS A N 1
ATOM 1654 C CA . LYS A 1 210 ? -3.560 11.463 -12.441 1.00 65.38 210 LYS A CA 1
ATOM 1655 C C . LYS A 1 210 ? -4.906 11.374 -11.720 1.00 65.38 210 LYS A C 1
ATOM 1657 O O . LYS A 1 210 ? -4.891 11.280 -10.501 1.00 65.38 210 LYS A O 1
ATOM 1662 N N . ARG A 1 211 ? -6.056 11.430 -12.416 1.00 76.19 211 ARG A N 1
ATOM 1663 C CA . ARG A 1 211 ? -7.369 11.640 -11.764 1.00 76.19 211 ARG A CA 1
ATOM 1664 C C . ARG A 1 211 ? -8.558 10.994 -12.448 1.00 76.19 211 ARG A C 1
ATOM 1666 O O . ARG A 1 211 ? -9.063 11.521 -13.431 1.00 76.19 211 ARG A O 1
ATOM 1673 N N . ILE A 1 212 ? -9.129 9.965 -11.850 1.00 74.62 212 ILE A N 1
ATOM 1674 C CA . ILE A 1 212 ? -10.287 9.264 -12.393 1.00 74.62 212 ILE A CA 1
ATOM 1675 C C . ILE A 1 212 ? -11.557 9.719 -11.682 1.00 74.62 212 ILE A C 1
ATOM 1677 O O . ILE A 1 212 ? -11.561 9.905 -10.471 1.00 74.62 212 ILE A O 1
ATOM 1681 N N . VAL A 1 213 ? -12.646 9.877 -12.434 1.00 77.19 213 VAL A N 1
ATOM 1682 C CA . VAL A 1 213 ? -13.971 10.194 -11.894 1.00 77.19 213 VAL A CA 1
ATOM 1683 C C . VAL A 1 213 ? -14.947 9.091 -12.290 1.00 77.19 213 VAL A C 1
ATOM 1685 O O . VAL A 1 213 ? -15.030 8.706 -13.455 1.00 77.19 213 VAL A O 1
ATOM 1688 N N . MET A 1 214 ? -15.688 8.567 -11.319 1.00 73.94 214 MET A N 1
ATOM 1689 C CA . MET A 1 214 ? -16.682 7.512 -11.505 1.00 73.94 214 MET A CA 1
ATOM 1690 C C . MET A 1 214 ? -18.011 7.884 -10.876 1.00 73.94 214 MET A C 1
ATOM 1692 O O . MET A 1 214 ? -18.046 8.580 -9.872 1.00 73.94 214 MET A O 1
ATOM 1696 N N . LYS A 1 215 ? -19.107 7.319 -11.389 1.00 71.88 215 LYS A N 1
ATOM 1697 C CA . LYS A 1 215 ? -20.396 7.379 -10.692 1.00 71.88 215 LYS A CA 1
ATOM 1698 C C . LYS A 1 215 ? -20.355 6.584 -9.387 1.00 71.88 215 LYS A C 1
ATOM 1700 O O . LYS A 1 215 ? -19.869 5.445 -9.367 1.00 71.88 215 LYS A O 1
ATOM 1705 N N . GLN A 1 216 ? -20.917 7.182 -8.342 1.00 69.81 216 GLN A N 1
ATOM 1706 C CA . GLN A 1 216 ? -21.186 6.543 -7.061 1.00 69.81 216 GLN A CA 1
ATOM 1707 C C . GLN A 1 216 ? -22.635 6.062 -7.014 1.00 69.81 216 GLN A C 1
ATOM 1709 O O . GLN A 1 216 ? -23.557 6.830 -7.286 1.00 69.81 216 GLN A O 1
ATOM 1714 N N . TYR A 1 217 ? -22.834 4.798 -6.647 1.00 64.75 217 TYR A N 1
ATOM 1715 C CA . TYR A 1 217 ? -24.152 4.260 -6.324 1.00 64.75 217 TYR A CA 1
ATOM 1716 C C . TYR A 1 217 ? -24.269 4.162 -4.805 1.00 64.75 217 TYR A C 1
ATOM 1718 O O . TYR A 1 217 ? -23.314 3.777 -4.131 1.00 64.75 217 TYR A O 1
ATOM 1726 N N . ARG A 1 218 ? -25.415 4.576 -4.256 1.00 62.47 218 ARG A N 1
ATOM 1727 C CA . ARG A 1 218 ? -25.649 4.539 -2.807 1.00 62.47 218 ARG A CA 1
ATOM 1728 C C . ARG A 1 218 ? -25.671 3.093 -2.314 1.00 62.47 218 ARG A C 1
ATOM 1730 O O . ARG A 1 218 ? -26.199 2.231 -3.005 1.00 62.47 218 ARG A O 1
ATOM 1737 N N . SER A 1 219 ? -25.148 2.875 -1.107 1.00 56.19 219 SER A N 1
ATOM 1738 C CA . SER A 1 219 ? -25.170 1.582 -0.400 1.00 56.19 219 SER A CA 1
ATOM 1739 C C . SER A 1 219 ? -24.391 0.448 -1.079 1.00 56.19 219 SER A C 1
ATOM 1741 O O . SER A 1 219 ? -24.579 -0.713 -0.725 1.00 56.19 219 SER A O 1
ATOM 1743 N N . ILE A 1 220 ? -23.497 0.778 -2.017 1.00 63.84 220 ILE A N 1
ATOM 1744 C CA . ILE A 1 220 ? -22.615 -0.187 -2.676 1.00 63.84 220 ILE A CA 1
ATOM 1745 C C . ILE A 1 220 ? -21.174 0.306 -2.531 1.00 63.84 220 ILE A C 1
ATOM 1747 O O . ILE A 1 220 ? -20.783 1.332 -3.097 1.00 63.84 220 ILE A O 1
ATOM 1751 N N . GLY A 1 221 ? -20.371 -0.434 -1.766 1.00 65.12 221 GLY A N 1
ATOM 1752 C CA . GLY A 1 221 ? -18.935 -0.191 -1.675 1.00 65.12 221 GLY A CA 1
ATOM 1753 C C . GLY A 1 221 ? -18.229 -0.500 -2.997 1.00 65.12 221 GLY A C 1
ATOM 1754 O O . GLY A 1 221 ? -18.665 -1.357 -3.766 1.00 65.12 221 GLY A O 1
ATOM 1755 N N . LYS A 1 222 ? -17.131 0.197 -3.291 1.00 71.31 222 LYS A N 1
ATOM 1756 C CA . LYS A 1 222 ? -16.401 0.053 -4.551 1.00 71.31 222 LYS A CA 1
ATOM 1757 C C . LYS A 1 222 ? -14.894 0.049 -4.331 1.00 71.31 222 LYS A C 1
ATOM 1759 O O . LYS A 1 222 ? -14.300 1.048 -3.958 1.00 71.31 222 LYS A O 1
ATOM 1764 N N . SER A 1 223 ? -14.238 -1.057 -4.631 1.00 69.00 223 SER A N 1
ATOM 1765 C CA . SER A 1 223 ? -12.785 -1.080 -4.755 1.00 69.00 223 SER A CA 1
ATOM 1766 C C . SER A 1 223 ? -12.360 -0.494 -6.103 1.00 69.00 223 SER A C 1
ATOM 1768 O O . SER A 1 223 ? -12.926 -0.873 -7.131 1.00 69.00 223 SER A O 1
ATOM 1770 N N . CYS A 1 224 ? -11.385 0.418 -6.113 1.00 71.75 224 CYS A N 1
ATOM 1771 C CA . CYS A 1 224 ? -10.860 1.050 -7.323 1.00 71.75 224 CYS A CA 1
ATOM 1772 C C . CYS A 1 224 ? -9.368 0.740 -7.449 1.00 71.75 224 CYS A C 1
ATOM 1774 O O . CYS A 1 224 ? -8.561 1.178 -6.636 1.00 71.75 224 CYS A O 1
ATOM 1776 N N . MET A 1 225 ? -8.990 0.021 -8.503 1.00 74.69 225 MET A N 1
ATOM 1777 C CA . MET A 1 225 ? -7.605 -0.385 -8.723 1.00 74.69 225 MET A CA 1
ATOM 1778 C C . MET A 1 225 ? -7.066 0.201 -10.019 1.00 74.69 225 MET A C 1
ATOM 1780 O O . MET A 1 225 ? -7.744 0.207 -11.051 1.00 74.69 225 MET A O 1
ATOM 1784 N N . VAL A 1 226 ? -5.825 0.679 -9.960 1.00 71.19 226 VAL A N 1
ATOM 1785 C CA . VAL A 1 226 ? -5.091 1.177 -11.123 1.00 71.19 226 VAL A CA 1
ATOM 1786 C C . VAL A 1 226 ? -3.887 0.272 -11.335 1.00 71.19 226 VAL A C 1
ATOM 1788 O O . VAL A 1 226 ? -3.008 0.187 -10.477 1.00 71.19 226 VAL A O 1
ATOM 1791 N N . LEU A 1 227 ? -3.868 -0.417 -12.472 1.00 76.75 227 LEU A N 1
ATOM 1792 C CA . LEU A 1 227 ? -2.750 -1.231 -12.923 1.00 76.75 227 LEU A CA 1
ATOM 1793 C C . LEU A 1 227 ? -1.920 -0.443 -13.928 1.00 76.75 227 LEU A C 1
ATOM 1795 O O . LEU A 1 227 ? -2.447 0.179 -14.854 1.00 76.75 227 LEU A O 1
ATOM 1799 N N . TRP A 1 228 ? -0.610 -0.521 -13.763 1.00 66.88 228 TRP A N 1
ATOM 1800 C CA . TRP A 1 228 ? 0.365 0.089 -14.647 1.00 66.88 228 TRP A CA 1
ATOM 1801 C C . TRP A 1 228 ? 1.195 -1.007 -15.281 1.00 66.88 228 TRP A C 1
ATOM 1803 O O . TRP A 1 228 ? 1.666 -1.895 -14.576 1.00 66.88 228 TRP A O 1
ATOM 1813 N N . TYR A 1 229 ? 1.397 -0.929 -16.591 1.00 74.56 229 TYR A N 1
ATOM 1814 C CA . TYR A 1 229 ? 2.256 -1.844 -17.326 1.00 74.56 229 TYR A CA 1
ATOM 1815 C C . TYR A 1 229 ? 3.348 -1.061 -18.051 1.00 74.56 229 TYR A C 1
ATOM 1817 O O . TYR A 1 229 ? 3.057 -0.115 -18.791 1.00 74.56 229 TYR A O 1
ATOM 1825 N N . PHE A 1 230 ? 4.593 -1.497 -17.878 1.00 63.75 230 PHE A N 1
ATOM 1826 C CA . PHE A 1 230 ? 5.765 -0.949 -18.550 1.00 63.75 230 PHE A CA 1
ATOM 1827 C C . PHE A 1 230 ? 6.647 -2.094 -19.059 1.00 63.75 230 PHE A C 1
ATOM 1829 O O . PHE A 1 230 ? 7.075 -2.942 -18.282 1.00 63.75 230 PHE A O 1
ATOM 1836 N N . LEU A 1 231 ? 6.876 -2.156 -20.377 1.00 65.31 231 LEU A N 1
ATOM 1837 C CA . LEU A 1 231 ? 7.703 -3.186 -21.036 1.00 65.31 231 LEU A CA 1
ATOM 1838 C C . LEU A 1 231 ? 7.368 -4.645 -20.641 1.00 65.31 231 LEU A C 1
ATOM 1840 O O . LEU A 1 231 ? 8.246 -5.500 -20.585 1.00 65.31 231 LEU A O 1
ATOM 1844 N N . GLY A 1 232 ? 6.092 -4.936 -20.367 1.00 64.81 232 GLY A N 1
ATOM 1845 C CA . GLY A 1 232 ? 5.621 -6.268 -19.962 1.00 64.81 232 GLY A CA 1
ATOM 1846 C C . GLY A 1 232 ? 5.648 -6.543 -18.452 1.00 64.81 232 GLY A C 1
ATOM 1847 O O . GLY A 1 232 ? 5.068 -7.539 -18.033 1.00 64.81 232 GLY A O 1
ATOM 1848 N N . TYR A 1 233 ? 6.230 -5.654 -17.643 1.00 69.62 233 TYR A N 1
ATOM 1849 C CA . TYR A 1 233 ? 6.163 -5.685 -16.177 1.00 69.62 233 TYR A CA 1
ATOM 1850 C C . TYR A 1 233 ? 4.985 -4.859 -15.676 1.00 69.62 233 TYR A C 1
ATOM 1852 O O . TYR A 1 233 ? 4.533 -3.942 -16.369 1.00 69.62 233 TYR A O 1
ATOM 1860 N N . SER A 1 234 ? 4.476 -5.172 -14.485 1.00 66.38 234 SER A N 1
ATOM 1861 C CA . SER A 1 234 ? 3.270 -4.531 -13.961 1.00 66.38 234 SER A CA 1
ATOM 1862 C C . SER A 1 234 ? 3.353 -4.206 -12.482 1.00 66.38 234 SER A C 1
ATOM 1864 O O . SER A 1 234 ? 3.850 -5.011 -11.701 1.00 66.38 234 SER A O 1
ATOM 1866 N N . CYS A 1 235 ? 2.768 -3.079 -12.087 1.00 60.22 235 CYS A N 1
ATOM 1867 C CA . CYS A 1 235 ? 2.487 -2.780 -10.689 1.00 60.22 235 CYS A CA 1
ATOM 1868 C C . CYS A 1 235 ? 1.041 -2.322 -10.507 1.00 60.22 235 CYS A C 1
ATOM 1870 O O . CYS A 1 235 ? 0.382 -1.869 -11.446 1.00 60.22 235 CYS A O 1
ATOM 1872 N N . ALA A 1 236 ? 0.540 -2.466 -9.285 1.00 57.91 236 ALA A N 1
ATOM 1873 C CA . ALA A 1 236 ? -0.826 -2.124 -8.929 1.00 57.91 236 ALA A CA 1
ATOM 1874 C C . ALA A 1 236 ? -0.820 -1.077 -7.815 1.00 57.91 236 ALA A C 1
ATOM 1876 O O . ALA A 1 236 ? -0.245 -1.305 -6.752 1.00 57.91 236 ALA A O 1
ATOM 1877 N N . LEU A 1 237 ? -1.497 0.046 -8.047 1.00 55.50 237 LEU A N 1
ATOM 1878 C CA . LEU A 1 237 ? -1.933 0.943 -6.983 1.00 55.50 237 LEU A CA 1
ATOM 1879 C C . LEU A 1 237 ? -3.318 0.516 -6.532 1.00 55.50 237 LEU A C 1
ATOM 1881 O O . LEU A 1 237 ? -4.218 0.345 -7.362 1.00 55.50 237 LEU A O 1
ATOM 1885 N N . ARG A 1 238 ? -3.490 0.397 -5.217 1.00 56.94 238 ARG A N 1
ATOM 1886 C CA . ARG A 1 238 ? -4.720 -0.116 -4.629 1.00 56.94 238 ARG A CA 1
ATOM 1887 C C . ARG A 1 238 ? -5.350 0.862 -3.665 1.00 56.94 238 ARG A C 1
ATOM 1889 O O . ARG A 1 238 ? -4.660 1.393 -2.801 1.00 56.94 238 ARG A O 1
ATOM 1896 N N . ASP A 1 239 ? -6.659 1.031 -3.797 1.00 49.31 239 ASP A N 1
ATOM 1897 C CA . ASP A 1 239 ? -7.485 1.706 -2.808 1.00 49.31 239 ASP A CA 1
ATOM 1898 C C . ASP A 1 239 ? -8.913 1.132 -2.827 1.00 49.31 239 ASP A C 1
ATOM 1900 O O . ASP A 1 239 ? -9.412 0.641 -3.848 1.00 49.31 239 ASP A O 1
ATOM 1904 N N . ILE A 1 240 ? -9.586 1.164 -1.679 1.00 45.88 240 ILE A N 1
ATOM 1905 C CA . ILE A 1 240 ? -11.015 0.876 -1.591 1.00 45.88 240 ILE A CA 1
ATOM 1906 C C . ILE A 1 240 ? -11.778 2.147 -1.286 1.00 45.88 240 ILE A C 1
ATOM 1908 O O . ILE A 1 240 ? -11.614 2.779 -0.248 1.00 45.88 240 ILE A O 1
ATOM 1912 N N . VAL A 1 241 ? -12.731 2.436 -2.165 1.00 47.94 241 VAL A N 1
ATOM 1913 C CA . VAL A 1 241 ? -13.746 3.459 -1.980 1.00 47.94 241 VAL A CA 1
ATOM 1914 C C . VAL A 1 241 ? -15.036 2.808 -1.500 1.00 47.94 241 VAL A C 1
ATOM 1916 O O . VAL A 1 241 ? -15.939 2.506 -2.278 1.00 47.94 241 VAL A O 1
ATOM 1919 N N . SER A 1 242 ? -15.184 2.599 -0.196 1.00 34.78 242 SER A N 1
ATOM 1920 C CA . SER A 1 242 ? -16.520 2.288 0.316 1.00 34.78 242 SER A CA 1
ATOM 1921 C C . SER A 1 242 ? -17.365 3.565 0.296 1.00 34.78 242 SER A C 1
ATOM 1923 O O . SER A 1 242 ? -16.963 4.588 0.859 1.00 34.78 242 SER A O 1
ATOM 1925 N N . SER A 1 243 ? -18.527 3.547 -0.372 1.00 33.59 243 SER A N 1
ATOM 1926 C CA . SER A 1 243 ? -19.492 4.631 -0.204 1.00 33.59 243 SER A CA 1
ATOM 1927 C C . SER A 1 243 ? -19.923 4.625 1.258 1.00 33.59 243 SER A C 1
ATOM 1929 O O . SER A 1 243 ? -20.566 3.672 1.700 1.00 33.59 243 SER A O 1
ATOM 1931 N N . LYS A 1 244 ? -19.609 5.680 2.017 1.00 35.16 244 LYS A N 1
ATOM 1932 C CA . LYS A 1 244 ? -20.335 5.928 3.263 1.00 35.16 244 LYS A CA 1
ATOM 1933 C C . LYS A 1 244 ? -21.810 6.033 2.881 1.00 35.16 244 LYS A C 1
ATOM 1935 O O . LYS A 1 244 ? -22.201 6.966 2.181 1.00 35.16 244 LYS A O 1
ATOM 1940 N N . SER A 1 245 ? -22.644 5.098 3.327 1.00 27.80 245 SER A N 1
ATOM 1941 C CA . SER A 1 245 ? -24.059 5.407 3.457 1.00 27.80 245 SER A CA 1
ATOM 1942 C C . SER A 1 245 ? -24.132 6.545 4.473 1.00 27.80 245 SER A C 1
ATOM 1944 O O . SER A 1 245 ? -23.836 6.341 5.650 1.00 27.80 245 SER A O 1
ATOM 1946 N N . HIS A 1 246 ? -24.478 7.755 4.038 1.00 30.22 246 HIS A N 1
ATOM 1947 C CA . HIS A 1 246 ? -24.978 8.796 4.934 1.00 30.22 246 HIS A CA 1
ATOM 1948 C C . HIS A 1 246 ? -26.326 8.334 5.503 1.00 30.22 246 HIS A C 1
ATOM 1950 O O . HIS A 1 246 ? -27.383 8.812 5.118 1.00 30.22 246 HIS A O 1
ATOM 1956 N N . TYR A 1 247 ? -26.290 7.345 6.383 1.00 25.95 247 TYR A N 1
ATOM 1957 C CA . TYR A 1 247 ? -27.393 6.945 7.231 1.00 25.95 247 TYR A CA 1
ATOM 1958 C C . TYR A 1 247 ? -26.755 6.646 8.588 1.00 25.95 247 TYR A C 1
ATOM 1960 O O . TYR A 1 247 ? -25.885 5.785 8.669 1.00 25.95 247 TYR A O 1
ATOM 1968 N N . PHE A 1 248 ? -27.173 7.413 9.602 1.00 26.16 248 PHE A N 1
ATOM 1969 C CA . PHE A 1 248 ? -26.709 7.466 11.002 1.00 26.16 248 PHE A CA 1
ATOM 1970 C C . PHE A 1 248 ? -25.593 8.473 11.354 1.00 26.16 248 PHE A C 1
ATOM 1972 O O . PHE A 1 248 ? -24.475 8.097 11.685 1.00 26.16 248 PHE A O 1
ATOM 1979 N N . SER A 1 249 ? -25.913 9.774 11.327 1.00 22.00 249 SER A N 1
ATOM 1980 C CA . SER A 1 249 ? -26.218 10.569 12.542 1.00 22.00 249 SER A CA 1
ATOM 1981 C C . SER A 1 249 ? -26.578 12.020 12.152 1.00 22.00 249 SER A C 1
ATOM 1983 O O . SER A 1 249 ? -25.910 12.571 11.273 1.00 22.00 249 SER A O 1
ATOM 1985 N N . PRO A 1 250 ? -27.615 12.654 12.738 1.00 27.12 250 PRO A N 1
ATOM 1986 C CA . PRO A 1 250 ? -27.891 14.069 12.550 1.00 27.12 250 PRO A CA 1
ATOM 1987 C C . PRO A 1 250 ? -27.108 14.865 13.599 1.00 27.12 250 PRO A C 1
ATOM 1989 O O . PRO A 1 250 ? -27.566 14.975 14.730 1.00 27.12 250 PRO A O 1
ATOM 1992 N N . ASP A 1 251 ? -25.963 15.443 13.237 1.00 23.23 251 ASP A N 1
ATOM 1993 C CA . ASP A 1 251 ? -25.399 16.528 14.043 1.00 23.23 251 ASP A CA 1
ATOM 1994 C C . ASP A 1 251 ? -25.744 17.875 13.418 1.00 23.23 251 ASP A C 1
ATOM 1996 O O . ASP A 1 251 ? -25.204 18.325 12.407 1.00 23.23 251 ASP A O 1
ATOM 2000 N N . ILE A 1 252 ? -26.737 18.481 14.060 1.00 33.62 252 ILE A N 1
ATOM 2001 C CA . ILE A 1 252 ? -27.144 19.868 13.952 1.00 33.62 252 ILE A CA 1
ATOM 2002 C C . ILE A 1 252 ? -26.109 20.692 14.727 1.00 33.62 252 ILE A C 1
ATOM 2004 O O . ILE A 1 252 ? -26.091 20.657 15.952 1.00 33.62 252 ILE A O 1
ATOM 2008 N N . SER A 1 253 ? -25.274 21.468 14.034 1.00 25.22 253 SER A N 1
ATOM 2009 C CA . SER A 1 253 ? -24.704 22.725 14.560 1.00 25.22 253 SER A CA 1
ATOM 2010 C C . SER A 1 253 ? -24.113 23.603 13.438 1.00 25.22 253 SER A C 1
ATOM 2012 O O . SER A 1 253 ? -22.924 23.587 13.162 1.00 25.22 253 SER A O 1
ATOM 2014 N N . SER A 1 254 ? -25.030 24.308 12.756 1.00 23.67 254 SER A N 1
ATOM 2015 C CA . SER A 1 254 ? -25.041 25.707 12.238 1.00 23.67 254 SER A CA 1
ATOM 2016 C C . SER A 1 254 ? -23.730 26.520 12.012 1.00 23.67 254 SER A C 1
ATOM 2018 O O . SER A 1 254 ? -22.784 26.311 12.762 1.00 23.67 254 SER A O 1
ATOM 2020 N N . PRO A 1 255 ? -23.712 27.589 11.161 1.00 28.59 255 PRO A N 1
ATOM 2021 C CA . PRO A 1 255 ? -24.878 28.387 10.754 1.00 28.59 255 PRO A CA 1
ATOM 2022 C C . PRO A 1 255 ? -25.007 28.795 9.270 1.00 28.59 255 PRO A C 1
ATOM 2024 O O . PRO A 1 255 ? -24.046 29.037 8.554 1.00 28.59 255 PRO A O 1
ATOM 2027 N N . GLN A 1 256 ? -26.281 28.900 8.876 1.00 28.11 256 GLN A N 1
ATOM 2028 C CA . GLN A 1 256 ? -26.902 29.908 8.006 1.00 28.11 256 GLN A CA 1
ATOM 2029 C C . GLN A 1 256 ? -26.055 30.525 6.880 1.00 28.11 256 GLN A C 1
ATOM 2031 O O . GLN A 1 256 ? -25.284 31.447 7.113 1.00 28.11 256 GLN A O 1
ATOM 2036 N N . PHE A 1 257 ? -26.398 30.187 5.635 1.00 24.69 257 PHE A N 1
ATOM 2037 C CA . PHE A 1 257 ? -26.534 31.210 4.597 1.00 24.69 257 PHE A CA 1
ATOM 2038 C C . PHE A 1 257 ? -27.891 31.046 3.914 1.00 24.69 257 PHE A C 1
ATOM 2040 O O . PHE A 1 257 ? -28.173 30.044 3.257 1.00 24.69 257 PHE A O 1
ATOM 2047 N N . LEU A 1 258 ? -28.753 32.028 4.179 1.00 23.61 258 LEU A N 1
ATOM 2048 C CA . LEU A 1 258 ? -30.044 32.215 3.541 1.00 23.61 258 LEU A CA 1
ATOM 2049 C C . LEU A 1 258 ? -29.871 32.369 2.026 1.00 23.61 258 LEU A C 1
ATOM 2051 O O . LEU A 1 258 ? -29.019 33.120 1.557 1.00 23.61 258 LEU A O 1
ATOM 2055 N N . LEU A 1 259 ? -30.768 31.719 1.288 1.00 23.75 259 LEU A N 1
ATOM 2056 C CA . LEU A 1 259 ? -31.170 32.134 -0.047 1.00 23.75 259 LEU A CA 1
ATOM 2057 C C . LEU A 1 259 ? -31.748 33.557 -0.008 1.00 23.75 259 LEU A C 1
ATOM 2059 O O . LEU A 1 259 ? -32.713 33.810 0.711 1.00 23.75 259 LEU A O 1
ATOM 2063 N N . THR A 1 260 ? -31.254 34.421 -0.887 1.00 21.62 260 THR A N 1
ATOM 2064 C CA . THR A 1 260 ? -32.041 35.497 -1.498 1.00 21.62 260 THR A CA 1
ATOM 2065 C C . THR A 1 260 ? -31.759 35.490 -2.997 1.00 21.62 260 THR A C 1
ATOM 2067 O O . THR A 1 260 ? -30.734 35.980 -3.461 1.00 21.62 260 THR A O 1
ATOM 2070 N N . LEU A 1 261 ? -32.675 34.878 -3.748 1.00 24.95 261 LEU A N 1
ATOM 2071 C CA . LEU A 1 261 ? -32.872 35.115 -5.175 1.00 24.95 261 LEU A CA 1
ATOM 2072 C C . LEU A 1 261 ? -34.031 36.111 -5.298 1.00 24.95 261 LEU A C 1
ATOM 2074 O O . LEU A 1 261 ? -35.101 35.866 -4.737 1.00 24.95 261 LEU A O 1
ATOM 2078 N N . PHE A 1 262 ? -33.796 37.212 -6.009 1.00 37.22 262 PHE A N 1
ATOM 2079 C CA . PHE A 1 262 ? -34.799 37.773 -6.911 1.00 37.22 262 PHE A CA 1
ATOM 2080 C C . PHE A 1 262 ? -34.529 37.195 -8.299 1.00 37.22 262 PHE A C 1
ATOM 2082 O O . PHE A 1 262 ? -33.328 37.012 -8.615 1.00 37.22 262 PHE A O 1
#

Secondary structure (DSSP, 8-state):
---EEEESS-EEEEE-TT-BTTB-EEEEEEEE-S-EEEEEES--TT-SEEEEEEEESSS-EEEESSTT--TTTEEEESEEEEEEEP-S-SEEEEEEE--TTS-EEEEEEEEEE-TTS-EEEEE-SSSSSSS--SEEEEEETTEEEEEEPEEE-TTSPPP-S-PEEEEEEEEPPTT--SHHHHHHHHHHTSSHHHHHHHPEEEEEEES---EEEEEPPTT--EEEEEEEEETTEEEEEEEEE------S--------------

Foldseek 3Di:
DDEDDEDDAEEDEAECLVDDPVRFKDKDKYWYAFKYKYKYAQDDQQFQKKKKWKAWQPFKKKKFQDPVPDWQGIDIDRIFIDMDGDPVDRIGMMMMGGHNVDITMMMIMMGTHGLAAWQWQLQPDDDRHNRGLAWDWDDDPFKIKTFGFQTHHSVSHRDDDFKKKWKWKAKFDFQPSDPVSVVVRQVCCVDPVSRVVRTDTDDIDGDRDTMDMDTDDARIWMWIKMWIDDPRHIDIRTDTGTPPRPDDDDDDDDDDDDDDDD

Radius of gyration: 18.96 Å; chains: 1; bounding box: 56×55×46 Å

pLDDT: mean 79.1, std 19.05, range [21.62, 97.44]

Organism: NCBI:txid1629725

Sequence (262 aa):
MHILALFVGGTIPVNLSSFNSSNNVFKTYEVLQGSADISIENIPFDFGYLLIQVHSFKNPVSLSNTSDFAPDTYVNGTNIGLIFIQDMSSYVQYYLSSDPNVNKTILLSVIGHNIKDPIPGGCNLTFDVKIAPFQKVTNEYNLIRVDAQAPALYDGYCPEGEIRIEMYHMYLEEWDLTEAGYFAGIEKMLTVNGVEQNGRKQFRMVAMFKRIVMKQYRSIGKSCMVLWYFLGYSCALRDIVSSKSHYFSPDISSPQFLLTLF